Protein AF-A0A927XH45-F1 (afdb_monomer_lite)

Structure (mmCIF, N/CA/C/O backbone):
data_AF-A0A927XH45-F1
#
_entry.id   AF-A0A927XH45-F1
#
loop_
_atom_site.group_PDB
_atom_site.id
_atom_site.type_symbol
_atom_site.label_atom_id
_atom_site.label_alt_id
_atom_site.label_comp_id
_atom_site.label_asym_id
_atom_site.label_entity_id
_atom_site.label_seq_id
_atom_site.pdbx_PDB_ins_code
_atom_site.Cartn_x
_atom_site.Cartn_y
_atom_site.Cartn_z
_atom_site.occupancy
_atom_site.B_iso_or_equiv
_atom_site.auth_seq_id
_atom_site.auth_comp_id
_atom_site.auth_asym_id
_atom_site.auth_atom_id
_atom_site.pdbx_PDB_model_num
ATOM 1 N N . MET A 1 1 ? 27.182 -37.925 -58.728 1.00 60.41 1 MET A N 1
ATOM 2 C CA . MET A 1 1 ? 27.143 -37.712 -57.264 1.00 60.41 1 MET A CA 1
ATOM 3 C C . MET A 1 1 ? 28.447 -37.061 -56.840 1.00 60.41 1 MET A C 1
ATOM 5 O O . MET A 1 1 ? 29.485 -37.687 -56.996 1.00 60.41 1 MET A O 1
ATOM 9 N N . LYS A 1 2 ? 28.424 -35.815 -56.356 1.00 58.34 2 LYS A N 1
ATOM 10 C CA . LYS A 1 2 ? 29.583 -35.216 -55.686 1.00 58.34 2 LYS A CA 1
ATOM 11 C C . LYS A 1 2 ? 29.086 -34.583 -54.394 1.00 58.34 2 LYS A C 1
ATOM 13 O O . LYS A 1 2 ? 28.421 -33.557 -54.417 1.00 58.34 2 LYS A O 1
ATOM 18 N N . ASN A 1 3 ? 29.328 -35.301 -53.306 1.00 64.44 3 ASN A N 1
ATOM 19 C CA . ASN A 1 3 ? 29.064 -34.867 -51.945 1.00 64.44 3 ASN A CA 1
ATOM 20 C C . ASN A 1 3 ? 30.281 -34.039 -51.522 1.00 64.44 3 ASN A C 1
ATOM 22 O O . ASN A 1 3 ? 31.375 -34.594 -51.412 1.00 64.44 3 ASN A O 1
ATOM 26 N N . ILE A 1 4 ? 30.120 -32.728 -51.360 1.00 64.19 4 ILE A N 1
ATOM 27 C CA . ILE A 1 4 ? 31.162 -31.859 -50.810 1.00 64.19 4 ILE A CA 1
ATOM 28 C C . ILE A 1 4 ? 30.604 -31.308 -49.503 1.00 64.19 4 ILE A C 1
ATOM 30 O O . ILE A 1 4 ? 29.715 -30.465 -49.496 1.00 64.19 4 ILE A O 1
ATOM 34 N N . ASN A 1 5 ? 31.086 -31.867 -48.396 1.00 66.69 5 ASN A N 1
ATOM 35 C CA . ASN A 1 5 ? 30.833 -31.338 -47.065 1.00 66.69 5 ASN A CA 1
ATOM 36 C C . ASN A 1 5 ? 31.819 -30.193 -46.818 1.00 66.69 5 ASN A C 1
ATOM 38 O O . ASN A 1 5 ? 32.905 -30.424 -46.282 1.00 66.69 5 ASN A O 1
ATOM 42 N N . ASP A 1 6 ? 31.437 -28.977 -47.198 1.00 64.56 6 ASP A N 1
ATOM 43 C CA . ASP A 1 6 ? 32.148 -27.760 -46.812 1.00 64.56 6 ASP A CA 1
ATOM 44 C C . ASP A 1 6 ? 31.947 -27.523 -45.310 1.00 64.56 6 ASP A C 1
ATOM 46 O O . ASP A 1 6 ? 30.959 -26.941 -44.860 1.00 64.56 6 ASP A O 1
ATOM 50 N N . LYS A 1 7 ? 32.874 -28.030 -44.493 1.00 69.00 7 LYS A N 1
ATOM 51 C CA . LYS A 1 7 ? 32.935 -27.691 -43.069 1.00 69.00 7 LYS A CA 1
ATOM 52 C C . LYS A 1 7 ? 33.726 -26.397 -42.915 1.00 69.00 7 LYS A C 1
ATOM 54 O O . LYS A 1 7 ? 34.923 -26.430 -42.646 1.00 69.00 7 LYS A O 1
ATOM 59 N N . ASN A 1 8 ? 33.047 -25.267 -43.087 1.00 74.06 8 ASN A N 1
ATOM 60 C CA . ASN A 1 8 ? 33.591 -23.960 -42.729 1.00 74.06 8 ASN A CA 1
ATOM 61 C C . ASN A 1 8 ? 33.834 -23.937 -41.211 1.00 74.06 8 ASN A C 1
ATOM 63 O O . ASN A 1 8 ? 32.889 -23.884 -40.424 1.00 74.06 8 ASN A O 1
ATOM 67 N N . GLY A 1 9 ? 35.094 -24.062 -40.794 1.00 72.81 9 GLY A N 1
ATOM 68 C CA . GLY A 1 9 ? 35.488 -23.945 -39.393 1.00 72.81 9 GLY A CA 1
ATOM 69 C C . GLY A 1 9 ? 35.517 -22.478 -38.977 1.00 72.81 9 GLY A C 1
ATOM 70 O O . GLY A 1 9 ? 36.171 -21.675 -39.637 1.00 72.81 9 GLY A O 1
ATOM 71 N N . PHE A 1 10 ? 34.819 -22.131 -37.894 1.00 77.88 10 PHE A N 1
ATOM 72 C CA . PHE A 1 10 ? 34.882 -20.791 -37.308 1.00 77.88 10 PHE A CA 1
ATOM 73 C C . PHE A 1 10 ? 36.315 -20.462 -36.886 1.00 77.88 10 PHE A C 1
ATOM 75 O O . PHE A 1 10 ? 36.997 -21.288 -36.270 1.00 77.88 10 PHE A O 1
ATOM 82 N N . THR A 1 11 ? 36.776 -19.254 -37.202 1.00 89.94 11 THR A N 1
ATOM 83 C CA . THR A 1 11 ? 38.099 -18.801 -36.773 1.00 89.94 11 THR A CA 1
ATOM 84 C C . THR A 1 11 ? 38.063 -18.384 -35.303 1.00 89.94 11 THR A C 1
ATOM 86 O O . THR A 1 11 ? 37.061 -17.888 -34.785 1.00 89.94 11 THR A O 1
ATOM 89 N N . LEU A 1 12 ? 39.184 -18.558 -34.599 1.00 89.75 12 LEU A N 1
ATOM 90 C CA . LEU A 1 12 ? 39.283 -18.216 -33.175 1.00 89.75 12 LEU A CA 1
ATOM 91 C C . LEU A 1 12 ? 39.068 -16.709 -32.916 1.00 89.75 12 LEU A C 1
ATOM 93 O O . LEU A 1 12 ? 38.608 -16.318 -31.846 1.00 89.75 12 LEU A O 1
ATOM 97 N N . VAL A 1 13 ? 39.348 -15.870 -33.918 1.00 90.38 13 VAL A N 1
ATOM 98 C CA . VAL A 1 13 ? 39.158 -14.412 -33.868 1.00 90.38 13 VAL A CA 1
ATOM 99 C C . VAL A 1 13 ? 37.676 -14.032 -33.905 1.00 90.38 13 VAL A C 1
ATOM 101 O O . VAL A 1 13 ? 37.252 -13.173 -33.135 1.00 90.38 13 VAL A O 1
ATOM 104 N N . GLU A 1 14 ? 36.868 -14.689 -34.741 1.00 88.62 14 GLU A N 1
ATOM 105 C CA . GLU A 1 14 ? 35.415 -14.465 -34.778 1.00 88.62 14 GLU A CA 1
ATOM 106 C C . GLU A 1 14 ? 34.767 -14.858 -33.450 1.00 88.62 14 GLU A C 1
ATOM 108 O O . GLU A 1 14 ? 33.943 -14.117 -32.914 1.00 88.62 14 GLU A O 1
ATOM 113 N N . LEU A 1 15 ? 35.195 -15.984 -32.871 1.00 91.56 15 LEU A N 1
ATOM 114 C CA . LEU A 1 15 ? 34.709 -16.420 -31.564 1.00 91.56 15 LEU A CA 1
ATOM 115 C C . LEU A 1 15 ? 35.069 -15.408 -30.463 1.00 91.56 15 LEU A C 1
ATOM 117 O O . LEU A 1 15 ? 34.228 -15.095 -29.621 1.00 91.56 15 LEU A O 1
ATOM 121 N N . LEU A 1 16 ? 36.285 -14.850 -30.498 1.00 92.50 16 LEU A N 1
ATOM 122 C CA . LEU A 1 16 ? 36.712 -13.805 -29.564 1.00 92.50 16 LEU A CA 1
ATOM 123 C C . LEU A 1 16 ? 35.879 -12.523 -29.697 1.00 92.50 16 LEU A C 1
ATOM 125 O O . LEU A 1 16 ? 35.472 -11.950 -28.687 1.00 92.50 16 LEU A O 1
ATOM 129 N N . ALA A 1 17 ? 35.579 -12.085 -30.920 1.00 92.75 17 ALA A N 1
ATOM 130 C CA . ALA A 1 17 ? 34.748 -10.903 -31.138 1.00 92.75 17 ALA A CA 1
ATOM 131 C C . ALA A 1 17 ? 33.331 -11.084 -30.560 1.00 92.75 17 ALA A C 1
ATOM 133 O O . ALA A 1 17 ? 32.809 -10.181 -29.902 1.00 92.75 17 ALA A O 1
ATOM 134 N N . VAL A 1 18 ? 32.730 -12.268 -30.729 1.00 95.00 18 VAL A N 1
ATOM 135 C CA . VAL A 1 18 ? 31.380 -12.568 -30.219 1.00 95.00 18 VAL A CA 1
ATOM 136 C C . VAL A 1 18 ? 31.336 -12.558 -28.692 1.00 95.00 18 VAL A C 1
ATOM 138 O O . VAL A 1 18 ? 30.440 -11.941 -28.116 1.00 95.00 18 VAL A O 1
ATOM 141 N N . ILE A 1 19 ? 32.299 -13.188 -28.011 1.00 95.06 19 ILE A N 1
ATOM 142 C CA . ILE A 1 19 ? 32.281 -13.224 -26.539 1.00 95.06 19 ILE A CA 1
ATOM 143 C C . ILE A 1 19 ? 32.484 -11.835 -25.919 1.00 95.06 19 ILE A C 1
ATOM 145 O O . ILE A 1 19 ? 31.874 -11.540 -24.891 1.00 95.06 19 ILE A O 1
ATOM 149 N N . VAL A 1 20 ? 33.277 -10.962 -26.554 1.00 97.06 20 VAL A N 1
ATOM 150 C CA . VAL A 1 20 ? 33.480 -9.578 -26.093 1.00 97.06 20 VAL A CA 1
ATOM 151 C C . VAL A 1 20 ? 32.175 -8.790 -26.193 1.00 97.06 20 VAL A C 1
ATOM 153 O O . VAL A 1 20 ? 31.775 -8.132 -25.232 1.00 97.06 20 VAL A O 1
ATOM 156 N N . VAL A 1 21 ? 31.466 -8.902 -27.320 1.00 96.62 21 VAL A N 1
ATOM 157 C CA . VAL A 1 21 ? 30.169 -8.236 -27.509 1.00 96.62 21 VAL A CA 1
ATOM 158 C C . VAL A 1 21 ? 29.123 -8.773 -26.524 1.00 96.62 21 VAL A C 1
ATOM 160 O O . VAL A 1 21 ? 28.404 -7.984 -25.909 1.00 96.62 21 VAL A O 1
ATOM 163 N N . LEU A 1 22 ? 29.071 -10.090 -26.294 1.00 96.62 22 LEU A N 1
ATOM 164 C CA . LEU A 1 22 ? 28.163 -10.690 -25.310 1.00 96.62 22 LEU A CA 1
ATOM 165 C C . LEU A 1 22 ? 28.442 -10.199 -23.881 1.00 96.62 22 LEU A C 1
ATOM 167 O O . LEU A 1 22 ? 27.497 -9.895 -23.154 1.00 96.62 22 LEU A O 1
ATOM 171 N N . ALA A 1 23 ? 29.711 -10.063 -23.483 1.00 96.94 23 ALA A N 1
ATOM 172 C CA . ALA A 1 23 ? 30.074 -9.561 -22.158 1.00 96.94 23 ALA A CA 1
ATOM 173 C C . ALA A 1 23 ? 29.585 -8.119 -21.931 1.00 96.94 23 ALA A C 1
ATOM 175 O O . ALA A 1 23 ? 29.029 -7.810 -20.874 1.00 96.94 23 ALA A O 1
ATOM 176 N N . ILE A 1 24 ? 29.718 -7.254 -22.942 1.00 97.19 24 ILE A N 1
ATOM 177 C CA . ILE A 1 24 ? 29.226 -5.870 -22.885 1.00 97.19 24 ILE A CA 1
ATOM 178 C C . ILE A 1 24 ? 27.699 -5.856 -22.747 1.00 97.19 24 ILE A C 1
ATOM 180 O O . ILE A 1 24 ? 27.167 -5.158 -21.881 1.00 97.19 24 ILE A O 1
ATOM 184 N N . ILE A 1 25 ? 26.988 -6.672 -23.531 1.00 96.62 25 ILE A N 1
ATOM 185 C CA . ILE A 1 25 ? 25.521 -6.750 -23.475 1.00 96.62 25 ILE A CA 1
ATOM 186 C C . ILE A 1 25 ? 25.047 -7.226 -22.095 1.00 96.62 25 ILE A C 1
ATOM 188 O O . ILE A 1 25 ? 24.162 -6.607 -21.506 1.00 96.62 25 ILE A O 1
ATOM 192 N N . ILE A 1 26 ? 25.659 -8.277 -21.539 1.00 96.69 26 ILE A N 1
ATOM 193 C CA . ILE A 1 26 ? 25.312 -8.809 -20.211 1.00 96.69 26 ILE A CA 1
ATOM 194 C C . ILE A 1 26 ? 25.551 -7.758 -19.119 1.00 96.69 26 ILE A C 1
ATOM 196 O O . ILE A 1 26 ? 24.716 -7.615 -18.223 1.00 96.69 26 ILE A O 1
ATOM 200 N N . SER A 1 27 ? 26.641 -6.987 -19.215 1.00 95.12 27 SER A N 1
ATOM 201 C CA . SER A 1 27 ? 26.987 -5.964 -18.220 1.00 95.12 27 SER A CA 1
ATOM 202 C C . SER A 1 27 ? 25.910 -4.879 -18.070 1.00 95.12 27 SER A C 1
ATOM 204 O O . SER A 1 27 ? 25.672 -4.392 -16.967 1.00 95.12 27 SER A O 1
ATOM 206 N N . ILE A 1 28 ? 25.202 -4.561 -19.159 1.00 93.50 28 ILE A N 1
ATOM 207 C CA . ILE A 1 28 ? 24.116 -3.573 -19.190 1.00 93.50 28 ILE A CA 1
ATOM 208 C C . ILE A 1 28 ? 22.769 -4.239 -18.874 1.00 93.50 28 ILE A C 1
ATOM 210 O O . ILE A 1 28 ? 21.948 -3.693 -18.133 1.00 93.50 28 ILE A O 1
ATOM 214 N N . ALA A 1 29 ? 22.533 -5.437 -19.413 1.00 91.69 29 ALA A N 1
ATOM 215 C CA . ALA A 1 29 ? 21.249 -6.120 -19.311 1.00 91.69 29 ALA A CA 1
ATOM 216 C C . ALA A 1 29 ? 20.952 -6.664 -17.902 1.00 91.69 29 ALA A C 1
ATOM 218 O O . ALA A 1 29 ? 19.800 -6.620 -17.458 1.00 91.69 29 ALA A O 1
ATOM 219 N N . VAL A 1 30 ? 21.958 -7.172 -17.177 1.00 92.94 30 VAL A N 1
ATOM 220 C CA . VAL A 1 30 ? 21.758 -7.817 -15.865 1.00 92.94 30 VAL A CA 1
ATOM 221 C C . VAL A 1 30 ? 21.272 -6.833 -14.790 1.00 92.94 30 VAL A C 1
ATOM 223 O O . VAL A 1 30 ? 20.245 -7.126 -14.171 1.00 92.94 30 VAL A O 1
ATOM 226 N N . PRO A 1 31 ? 21.901 -5.657 -14.573 1.00 87.88 31 PRO A N 1
ATOM 227 C CA . PRO A 1 31 ? 21.425 -4.702 -13.569 1.00 87.88 31 PRO A CA 1
ATOM 228 C C . PRO A 1 31 ? 19.988 -4.232 -13.834 1.00 87.88 31 PRO A C 1
ATOM 230 O O . PRO A 1 31 ? 19.166 -4.182 -12.914 1.00 87.88 31 PRO A O 1
ATOM 233 N N . ALA A 1 32 ? 19.655 -3.958 -15.100 1.00 85.12 32 ALA A N 1
ATOM 234 C CA . ALA A 1 32 ? 18.305 -3.583 -15.507 1.00 85.12 32 ALA A CA 1
ATOM 235 C C . ALA A 1 32 ? 17.294 -4.700 -15.193 1.00 85.12 32 ALA A C 1
ATOM 237 O O . ALA A 1 32 ? 16.273 -4.444 -14.550 1.00 85.12 32 ALA A O 1
ATOM 238 N N . SER A 1 33 ? 17.617 -5.948 -15.547 1.00 85.06 33 SER A N 1
ATOM 239 C CA . SER A 1 33 ? 16.766 -7.121 -15.297 1.00 85.06 33 SER A CA 1
ATOM 240 C C . SER A 1 33 ? 16.531 -7.374 -13.803 1.00 85.06 33 SER A C 1
ATOM 242 O O . SER A 1 33 ? 15.400 -7.645 -13.391 1.00 85.06 33 SER A O 1
ATOM 244 N N . ILE A 1 34 ? 17.564 -7.217 -12.965 1.00 76.19 34 ILE A N 1
ATOM 245 C CA . ILE A 1 34 ? 17.445 -7.328 -11.501 1.00 76.19 34 ILE A CA 1
ATOM 246 C C . ILE A 1 34 ? 16.523 -6.234 -10.954 1.00 76.19 34 ILE A C 1
ATOM 248 O O . ILE A 1 34 ? 15.640 -6.516 -10.143 1.00 76.19 34 ILE A O 1
ATOM 252 N N . SER A 1 35 ? 16.678 -4.991 -11.417 1.00 72.69 35 SER A N 1
ATOM 253 C CA . SER A 1 35 ? 15.853 -3.874 -10.946 1.00 72.69 35 SER A CA 1
ATOM 254 C C . SER A 1 35 ? 14.365 -4.067 -11.271 1.00 72.69 35 SER A C 1
ATOM 256 O O . SER A 1 35 ? 13.509 -3.800 -10.426 1.00 72.69 35 SER A O 1
ATOM 258 N N . ILE A 1 36 ? 14.052 -4.596 -12.458 1.00 79.81 36 ILE A N 1
ATOM 259 C CA . ILE A 1 36 ? 12.684 -4.915 -12.881 1.00 79.81 36 ILE A CA 1
ATOM 260 C C . ILE A 1 36 ? 12.125 -6.055 -12.027 1.00 79.81 36 ILE A C 1
ATOM 262 O O . ILE A 1 36 ? 11.007 -5.947 -11.524 1.00 79.81 36 ILE A O 1
ATOM 266 N N . SER A 1 37 ? 12.914 -7.109 -11.800 1.00 76.75 37 SER A N 1
ATOM 267 C CA . SER A 1 37 ? 12.525 -8.226 -10.933 1.00 76.75 37 SER A CA 1
ATOM 268 C C . SER A 1 37 ? 12.200 -7.751 -9.513 1.00 76.75 37 SER A C 1
ATOM 270 O O . SER A 1 37 ? 11.155 -8.099 -8.969 1.00 76.75 37 SER A O 1
ATOM 272 N N . ASN A 1 38 ? 13.028 -6.878 -8.935 1.00 77.00 38 ASN A N 1
ATOM 273 C CA . ASN A 1 38 ? 12.796 -6.332 -7.597 1.00 77.00 38 ASN A CA 1
ATOM 274 C C . ASN A 1 38 ? 11.514 -5.491 -7.530 1.00 77.00 38 ASN A C 1
ATOM 276 O O . ASN A 1 38 ? 10.734 -5.635 -6.590 1.00 77.00 38 ASN A O 1
ATOM 280 N N . ARG A 1 39 ? 11.240 -4.671 -8.554 1.00 78.56 39 ARG A N 1
ATOM 281 C CA . ARG A 1 39 ? 9.980 -3.910 -8.655 1.00 78.56 39 ARG A CA 1
ATOM 282 C C . ARG A 1 39 ? 8.765 -4.833 -8.774 1.00 78.56 39 ARG A C 1
ATOM 284 O O . ARG A 1 39 ? 7.746 -4.582 -8.133 1.00 78.56 39 ARG A O 1
ATOM 291 N N . ALA A 1 40 ? 8.875 -5.908 -9.554 1.00 72.69 40 ALA A N 1
ATOM 292 C CA . ALA A 1 40 ? 7.815 -6.902 -9.689 1.00 72.69 40 ALA A CA 1
ATOM 293 C C . ALA A 1 40 ? 7.542 -7.616 -8.354 1.00 72.69 40 ALA A C 1
ATOM 295 O O . ALA A 1 40 ? 6.392 -7.688 -7.924 1.00 72.69 40 ALA A O 1
ATOM 296 N N . LYS A 1 41 ? 8.593 -8.056 -7.651 1.00 75.31 41 LYS A N 1
ATOM 297 C CA . LYS A 1 41 ? 8.491 -8.677 -6.321 1.00 75.31 41 LYS A CA 1
ATOM 298 C C . LYS A 1 41 ? 7.862 -7.744 -5.287 1.00 75.31 41 LYS A C 1
ATOM 300 O O . LYS A 1 41 ? 7.027 -8.185 -4.504 1.00 75.31 41 LYS A O 1
ATOM 305 N N . GLU A 1 42 ? 8.210 -6.458 -5.308 1.00 76.94 42 GLU A N 1
ATOM 306 C CA . GLU A 1 42 ? 7.611 -5.446 -4.430 1.00 76.94 42 GLU A CA 1
ATOM 307 C C . GLU A 1 42 ? 6.106 -5.304 -4.675 1.00 76.94 42 GLU A C 1
ATOM 309 O O . GLU A 1 42 ? 5.315 -5.296 -3.732 1.00 76.94 42 GLU A O 1
ATOM 314 N N . LYS A 1 43 ? 5.698 -5.232 -5.948 1.00 71.81 43 LYS A N 1
ATOM 315 C CA . LYS A 1 43 ? 4.283 -5.155 -6.326 1.00 71.81 43 LYS A CA 1
ATOM 316 C C . LYS A 1 43 ? 3.522 -6.398 -5.865 1.00 71.81 43 LYS A C 1
ATOM 318 O O . LYS A 1 43 ? 2.467 -6.266 -5.256 1.00 71.81 43 LYS A O 1
ATOM 323 N N . MET A 1 44 ? 4.078 -7.586 -6.097 1.00 71.88 44 MET A N 1
ATOM 324 C CA . MET A 1 44 ? 3.465 -8.844 -5.664 1.00 71.88 44 MET A CA 1
ATOM 325 C C . MET A 1 44 ? 3.348 -8.943 -4.142 1.00 71.88 44 MET A C 1
ATOM 327 O O . MET A 1 44 ? 2.329 -9.415 -3.644 1.00 71.88 44 MET A O 1
ATOM 331 N N . TYR A 1 45 ? 4.363 -8.488 -3.402 1.00 80.69 45 TYR A N 1
ATOM 332 C CA . TYR A 1 45 ? 4.321 -8.453 -1.941 1.00 80.69 45 TYR A CA 1
ATOM 333 C C . TYR A 1 45 ? 3.166 -7.582 -1.441 1.00 80.69 45 TYR A C 1
ATOM 335 O O . TYR A 1 45 ? 2.375 -8.033 -0.620 1.00 80.69 45 TYR A O 1
ATOM 343 N N . LYS A 1 46 ? 3.007 -6.374 -1.997 1.00 78.00 46 LYS A N 1
ATOM 344 C CA . LYS A 1 46 ? 1.901 -5.469 -1.640 1.00 78.00 46 LYS A CA 1
ATOM 345 C C . LYS A 1 46 ? 0.532 -6.082 -1.932 1.00 78.00 46 LYS A C 1
ATOM 347 O O . LYS A 1 46 ? -0.341 -6.038 -1.077 1.00 78.00 46 LYS A O 1
ATOM 352 N N . THR A 1 47 ? 0.364 -6.715 -3.094 1.00 75.38 47 THR A N 1
ATOM 353 C CA . THR A 1 47 ? -0.882 -7.422 -3.429 1.00 75.38 47 THR A CA 1
ATOM 354 C C . THR A 1 47 ? -1.172 -8.571 -2.460 1.00 75.38 47 THR A C 1
ATOM 356 O O . THR A 1 47 ? -2.320 -8.769 -2.079 1.00 75.38 47 THR A O 1
ATOM 359 N N . LYS A 1 48 ? -0.154 -9.317 -2.012 1.00 79.81 48 LYS A N 1
ATOM 360 C CA . LYS A 1 48 ? -0.345 -10.371 -1.003 1.00 79.81 48 LYS A CA 1
ATOM 361 C C . LYS A 1 48 ? -0.762 -9.824 0.350 1.00 79.81 48 LYS A C 1
ATOM 363 O O . LYS A 1 48 ? -1.661 -10.385 0.964 1.00 79.81 48 LYS A O 1
ATOM 368 N N . VAL A 1 49 ? -0.135 -8.737 0.789 1.00 85.38 49 VAL A N 1
ATOM 369 C CA . VAL A 1 49 ? -0.526 -8.039 2.016 1.00 85.38 49 VAL A CA 1
ATOM 370 C C . VAL A 1 49 ? -1.992 -7.608 1.942 1.00 85.38 49 VAL A C 1
ATOM 372 O O . VAL A 1 49 ? -2.760 -7.927 2.840 1.00 85.38 49 VAL A O 1
ATOM 375 N N . GLU A 1 50 ? -2.420 -7.012 0.829 1.00 83.56 50 GLU A N 1
ATOM 376 C CA . GLU A 1 50 ? -3.820 -6.623 0.624 1.00 83.56 50 GLU A CA 1
ATOM 377 C C . GLU A 1 50 ? -4.781 -7.828 0.659 1.00 83.56 50 GLU A C 1
ATOM 379 O O . GLU A 1 50 ? -5.870 -7.749 1.227 1.00 83.56 50 GLU A O 1
ATOM 384 N N . MET A 1 51 ? -4.395 -8.975 0.090 1.00 82.38 51 MET A N 1
ATOM 385 C CA . MET A 1 51 ? -5.189 -10.207 0.194 1.00 82.38 51 MET A CA 1
ATOM 386 C C . MET A 1 51 ? -5.312 -10.692 1.645 1.00 82.38 51 MET A C 1
ATOM 388 O O . MET A 1 51 ? -6.395 -11.104 2.057 1.00 82.38 51 MET A O 1
ATOM 392 N N . ILE A 1 52 ? -4.221 -10.626 2.412 1.00 88.75 52 ILE A N 1
ATOM 393 C CA . ILE A 1 52 ? -4.190 -10.995 3.831 1.00 88.75 52 ILE A CA 1
ATOM 394 C C . ILE A 1 52 ? -5.084 -10.058 4.655 1.00 88.75 52 ILE A C 1
ATOM 396 O O . ILE A 1 52 ? -5.879 -10.530 5.464 1.00 88.75 52 ILE A O 1
ATOM 400 N N . GLU A 1 53 ? -5.010 -8.747 4.429 1.00 85.88 53 GLU A N 1
ATOM 401 C CA . GLU A 1 53 ? -5.852 -7.759 5.113 1.00 85.88 53 GLU A CA 1
ATOM 402 C C . GLU A 1 53 ? -7.330 -7.930 4.756 1.00 85.88 53 GLU A C 1
ATOM 404 O O . GLU A 1 53 ? -8.196 -7.913 5.629 1.00 85.88 53 GLU A O 1
ATOM 409 N N . ASN A 1 54 ? -7.652 -8.173 3.484 1.00 83.75 54 ASN A N 1
ATOM 410 C CA . ASN A 1 54 ? -9.029 -8.455 3.086 1.00 83.75 54 ASN A CA 1
ATOM 411 C C . ASN A 1 54 ? -9.568 -9.727 3.761 1.00 83.75 54 ASN A C 1
ATOM 413 O O . ASN A 1 54 ? -10.711 -9.724 4.220 1.00 83.75 54 ASN A O 1
ATOM 417 N N . ALA A 1 55 ? -8.748 -10.773 3.892 1.00 84.25 55 ALA A N 1
ATOM 418 C CA . ALA A 1 55 ? -9.104 -11.983 4.631 1.00 84.25 55 ALA A CA 1
ATOM 419 C C . ALA A 1 55 ? -9.290 -11.714 6.136 1.00 84.25 55 ALA A C 1
ATOM 421 O O . ALA A 1 55 ? -10.308 -12.105 6.704 1.00 84.25 55 ALA A O 1
ATOM 422 N N . GLY A 1 56 ? -8.376 -10.972 6.772 1.00 88.69 56 GLY A N 1
ATOM 423 C CA . GLY A 1 56 ? -8.498 -10.570 8.178 1.00 88.69 56 GLY A CA 1
ATOM 424 C C . GLY A 1 56 ? -9.743 -9.723 8.448 1.00 88.69 56 GLY A C 1
ATOM 425 O O . GLY A 1 56 ? -10.423 -9.891 9.457 1.00 88.69 56 GLY A O 1
ATOM 426 N N . LYS A 1 57 ? -10.112 -8.855 7.504 1.00 86.88 57 LYS A N 1
ATOM 427 C CA . LYS A 1 57 ? -11.327 -8.043 7.579 1.00 86.88 57 LYS A CA 1
ATOM 428 C C . LYS A 1 57 ? -12.606 -8.878 7.483 1.00 86.88 57 LYS A C 1
ATOM 430 O O . LYS A 1 57 ? -13.595 -8.507 8.116 1.00 86.88 57 LYS A O 1
ATOM 435 N N . LEU A 1 58 ? -12.621 -9.936 6.671 1.00 82.62 58 LEU A N 1
ATOM 436 C CA . LEU A 1 58 ? -13.740 -10.884 6.617 1.00 82.62 58 LEU A CA 1
ATOM 437 C C . LEU A 1 58 ? -13.825 -11.678 7.924 1.00 82.62 58 LEU A C 1
ATOM 439 O O . LEU A 1 58 ? -14.885 -11.712 8.538 1.00 82.62 58 LEU A O 1
ATOM 443 N N . TYR A 1 59 ? -12.691 -12.180 8.418 1.00 89.38 59 TYR A N 1
ATOM 444 C CA . TYR A 1 59 ? -12.618 -12.853 9.713 1.00 89.38 59 TYR A CA 1
ATOM 445 C C . TYR A 1 59 ? -13.171 -11.981 10.852 1.00 89.38 59 TYR A C 1
ATOM 447 O O . TYR A 1 59 ? -13.985 -12.447 11.643 1.00 89.38 59 TYR A O 1
ATOM 455 N N . ALA A 1 60 ? -12.803 -10.698 10.904 1.00 90.19 60 ALA A N 1
ATOM 456 C CA . ALA A 1 60 ? -13.300 -9.755 11.908 1.00 90.19 60 ALA A CA 1
ATOM 457 C C . ALA A 1 60 ? -14.815 -9.481 11.810 1.00 90.19 60 ALA A C 1
ATOM 459 O O . ALA A 1 60 ? -15.441 -9.145 12.815 1.00 90.19 60 ALA A O 1
ATOM 460 N N . GLN A 1 61 ? -15.408 -9.597 10.615 1.00 85.38 61 GLN A N 1
ATOM 461 C CA . GLN A 1 61 ? -16.858 -9.459 10.427 1.00 85.38 61 GLN A CA 1
ATOM 462 C C . GLN A 1 61 ? -17.611 -10.662 10.988 1.00 85.38 61 GLN A C 1
ATOM 464 O O . GLN A 1 61 ? -18.623 -10.472 11.663 1.00 85.38 61 GLN A O 1
ATOM 469 N N . ASP A 1 62 ? -17.093 -11.863 10.744 1.00 87.06 62 ASP A N 1
ATOM 470 C CA . ASP A 1 62 ? -17.697 -13.116 11.198 1.00 87.06 62 ASP A CA 1
ATOM 471 C C . ASP A 1 62 ? -17.405 -13.389 12.684 1.00 87.06 62 ASP A C 1
ATOM 473 O O . ASP A 1 62 ? -18.199 -14.032 13.370 1.00 87.06 62 ASP A O 1
ATOM 477 N N . ASN A 1 63 ? -16.321 -12.810 13.219 1.00 85.94 63 ASN A N 1
ATOM 478 C CA . ASN A 1 63 ? -15.883 -12.955 14.609 1.00 85.94 63 ASN A CA 1
ATOM 479 C C . ASN A 1 63 ? -15.739 -11.594 15.327 1.00 85.94 63 ASN A C 1
ATOM 481 O O . ASN A 1 63 ? -14.646 -11.230 15.758 1.00 85.94 63 ASN A O 1
ATOM 485 N N . PRO A 1 64 ? -16.819 -10.817 15.541 1.00 88.44 64 PRO A N 1
ATOM 486 C CA . PRO A 1 64 ? -16.719 -9.491 16.160 1.00 88.44 64 PRO A CA 1
ATOM 487 C C . PRO A 1 64 ? -16.047 -9.467 17.540 1.00 88.44 64 PRO A C 1
ATOM 489 O O . PRO A 1 64 ? -15.477 -8.448 17.923 1.00 88.44 64 PRO A O 1
ATOM 492 N N . SER A 1 65 ? -16.132 -10.564 18.300 1.00 87.12 65 SER A N 1
ATOM 493 C CA . SER A 1 65 ? -15.552 -10.689 19.641 1.00 87.12 65 SER A CA 1
ATOM 494 C C . SER A 1 65 ? -14.034 -10.857 19.650 1.00 87.12 65 SER A C 1
ATOM 496 O O . SER A 1 65 ? -13.426 -10.628 20.690 1.00 87.12 65 SER A O 1
ATOM 498 N N . SER A 1 66 ? -13.411 -11.247 18.532 1.00 76.81 66 SER A N 1
ATOM 499 C CA . SER A 1 66 ? -11.948 -11.352 18.435 1.00 76.81 66 SER A CA 1
ATOM 500 C C . SER A 1 66 ? -11.271 -10.011 18.143 1.00 76.81 66 SER A C 1
ATOM 502 O O . SER A 1 66 ? -10.052 -9.951 18.054 1.00 76.81 66 SER A O 1
ATOM 504 N N . VAL A 1 67 ? -12.046 -8.942 17.947 1.00 84.44 67 VAL A N 1
ATOM 505 C CA . VAL A 1 67 ? -11.539 -7.600 17.650 1.00 84.44 67 VAL A CA 1
ATOM 506 C C . VAL A 1 67 ? -11.333 -6.856 18.963 1.00 84.44 67 VAL A C 1
ATOM 508 O O . VAL A 1 67 ? -12.220 -6.137 19.430 1.00 84.44 67 VAL A O 1
ATOM 511 N N . THR A 1 68 ? -10.174 -7.067 19.582 1.00 75.50 68 THR A N 1
ATOM 512 C CA . THR A 1 68 ? -9.834 -6.452 20.873 1.00 75.50 68 THR A CA 1
ATOM 513 C C . THR A 1 68 ? -9.095 -5.118 20.726 1.00 75.50 68 THR A C 1
ATOM 515 O O . THR A 1 68 ? -9.036 -4.358 21.691 1.00 75.50 68 THR A O 1
ATOM 518 N N . ASN A 1 69 ? -8.668 -4.752 19.508 1.00 71.75 69 ASN A N 1
ATOM 519 C CA . ASN A 1 69 ? -7.775 -3.620 19.221 1.00 71.75 69 ASN A CA 1
ATOM 520 C C . ASN A 1 69 ? -6.423 -3.741 19.957 1.00 71.75 69 ASN A C 1
ATOM 522 O O . ASN A 1 69 ? -5.807 -2.730 20.310 1.00 71.75 69 ASN A O 1
ATOM 526 N N . ASP A 1 70 ? -5.994 -4.976 20.206 1.00 69.69 70 ASP A N 1
ATOM 527 C CA . ASP A 1 70 ? -4.676 -5.309 20.728 1.00 69.69 70 ASP A CA 1
ATOM 528 C C . ASP A 1 70 ? -3.667 -5.411 19.576 1.00 69.69 70 ASP A C 1
ATOM 530 O O . ASP A 1 70 ? -3.953 -5.145 18.411 1.00 69.69 70 ASP A O 1
ATOM 534 N N . THR A 1 71 ? -2.427 -5.766 19.892 1.00 67.25 71 THR A N 1
ATOM 535 C CA . THR A 1 71 ? -1.437 -6.084 18.862 1.00 67.25 71 THR A CA 1
ATOM 536 C C . THR A 1 71 ? -1.460 -7.581 18.579 1.00 67.25 71 THR A C 1
ATOM 538 O O . THR A 1 71 ? -1.215 -8.366 19.494 1.00 67.25 71 THR A O 1
ATOM 541 N N . CYS A 1 72 ? -1.647 -7.963 17.314 1.00 69.00 72 CYS A N 1
ATOM 542 C CA . CYS A 1 72 ? -1.667 -9.344 16.824 1.00 69.00 72 CYS A CA 1
ATOM 543 C C . CYS A 1 72 ? -2.879 -10.181 17.277 1.00 69.00 72 CYS A C 1
ATOM 545 O O . CYS A 1 72 ? -2.716 -11.218 17.922 1.00 69.00 72 CYS A O 1
ATOM 547 N N . GLU A 1 73 ? -4.095 -9.777 16.905 1.00 78.06 73 GLU A N 1
ATOM 548 C CA . GLU A 1 73 ? -5.309 -10.555 17.197 1.00 78.06 73 GLU A CA 1
ATOM 549 C C . GLU A 1 73 ? -5.420 -11.846 16.382 1.00 78.06 73 GLU A C 1
ATOM 551 O O . GLU A 1 73 ? -6.008 -12.821 16.849 1.00 78.06 73 GLU A O 1
ATOM 556 N N . ILE A 1 74 ? -4.862 -11.881 15.168 1.00 85.12 74 ILE A N 1
ATOM 557 C CA . ILE A 1 74 ? -4.850 -13.094 14.349 1.00 85.12 74 ILE A CA 1
ATOM 558 C C . ILE A 1 74 ? -3.561 -13.225 13.542 1.00 85.12 74 ILE A C 1
ATOM 560 O O . ILE A 1 74 ? -2.969 -12.239 13.108 1.00 85.12 74 ILE A O 1
ATOM 564 N N . ARG A 1 75 ? -3.111 -14.466 13.331 1.00 88.25 75 ARG A N 1
ATOM 565 C CA . ARG A 1 75 ? -1.980 -14.772 12.449 1.00 88.25 75 ARG A CA 1
ATOM 566 C C . ARG A 1 75 ? -2.462 -15.235 11.084 1.00 88.25 75 ARG A C 1
ATOM 568 O O . ARG A 1 75 ? -3.522 -15.848 10.963 1.00 88.25 75 ARG A O 1
ATOM 575 N N . VAL A 1 76 ? -1.634 -15.036 10.061 1.00 87.38 76 VAL A N 1
ATOM 576 C CA . VAL A 1 76 ? -1.919 -15.485 8.686 1.00 87.38 76 VAL A CA 1
ATOM 577 C C . VAL A 1 76 ? -2.277 -16.975 8.624 1.00 87.38 76 VAL A C 1
ATOM 579 O O . VAL A 1 76 ? -3.194 -17.344 7.896 1.00 87.38 76 VAL A O 1
ATOM 582 N N . LYS A 1 77 ? -1.619 -17.838 9.412 1.00 85.94 77 LYS A N 1
ATOM 583 C CA . LYS A 1 77 ? -1.944 -19.276 9.463 1.00 85.94 77 LYS A CA 1
ATOM 584 C C . LYS A 1 77 ? -3.389 -19.559 9.867 1.00 85.94 77 LYS A C 1
ATOM 586 O O . LYS A 1 77 ? -4.008 -20.433 9.273 1.00 85.94 77 LYS A O 1
ATOM 591 N N . ASN A 1 78 ? -3.930 -18.795 10.814 1.00 86.44 78 ASN A N 1
ATOM 592 C CA . ASN A 1 78 ? -5.297 -18.979 11.287 1.00 86.44 78 ASN A CA 1
ATOM 593 C C . ASN A 1 78 ? -6.294 -18.601 10.186 1.00 86.44 78 ASN A C 1
ATOM 595 O O . ASN A 1 78 ? -7.235 -19.339 9.942 1.00 86.44 78 ASN A O 1
ATOM 599 N N . LEU A 1 79 ? -6.018 -17.549 9.405 1.00 90.12 79 LEU A N 1
ATOM 600 C CA . LEU A 1 79 ? -6.846 -17.213 8.239 1.00 90.12 79 LEU A CA 1
ATOM 601 C C . LEU A 1 79 ? -6.857 -18.307 7.163 1.00 90.12 79 LEU A C 1
ATOM 603 O O . LEU A 1 79 ? -7.841 -18.431 6.435 1.00 90.12 79 LEU A O 1
ATOM 607 N N . ILE A 1 80 ? -5.777 -19.082 7.037 1.00 85.69 80 ILE A N 1
ATOM 608 C CA . ILE A 1 80 ? -5.716 -20.228 6.119 1.00 85.69 80 ILE A CA 1
ATOM 609 C C . ILE A 1 80 ? -6.521 -21.403 6.679 1.00 85.69 80 ILE A C 1
ATOM 611 O O . ILE A 1 80 ? -7.306 -22.007 5.951 1.00 85.69 80 ILE A O 1
ATOM 615 N N . GLU A 1 81 ? -6.317 -21.731 7.956 1.00 85.25 81 GLU A N 1
ATOM 616 C CA . GLU A 1 81 ? -7.006 -22.827 8.650 1.00 85.25 81 GLU A CA 1
ATOM 617 C C . GLU A 1 81 ? -8.524 -22.614 8.689 1.00 85.25 81 GLU A C 1
ATOM 619 O O . GLU A 1 81 ? -9.277 -23.548 8.417 1.00 85.25 81 GLU A O 1
ATOM 624 N N . ASP A 1 82 ? -8.951 -21.371 8.911 1.00 80.19 82 ASP A N 1
ATOM 625 C CA . ASP A 1 82 ? -10.357 -20.976 8.998 1.00 80.19 82 ASP A CA 1
ATOM 626 C C . ASP A 1 82 ? -10.987 -20.687 7.618 1.00 80.19 82 ASP A C 1
ATOM 628 O O . ASP A 1 82 ? -12.177 -20.393 7.518 1.00 80.19 82 ASP A O 1
ATOM 632 N N . GLY A 1 83 ? -10.210 -20.780 6.532 1.00 81.69 83 GLY A N 1
ATOM 633 C CA . GLY A 1 83 ? -10.708 -20.707 5.154 1.00 81.69 83 GLY A CA 1
ATOM 634 C C . GLY A 1 83 ? -10.904 -19.300 4.573 1.00 81.69 83 GLY A C 1
ATOM 635 O O . GLY A 1 83 ? -11.391 -19.176 3.449 1.00 81.69 83 GLY A O 1
ATOM 636 N N . TYR A 1 84 ? -10.489 -18.242 5.276 1.00 78.56 84 TYR A N 1
ATOM 637 C CA . TYR A 1 84 ? -10.549 -16.857 4.784 1.00 78.56 84 TYR A CA 1
ATOM 638 C C . TYR A 1 84 ? -9.450 -16.529 3.766 1.00 78.56 84 TYR A C 1
ATOM 640 O O . TYR A 1 84 ? -9.601 -15.601 2.969 1.00 78.56 84 TYR A O 1
ATOM 648 N N . LEU A 1 85 ? -8.337 -17.269 3.783 1.00 89.19 85 LEU A N 1
ATOM 649 C CA . LEU A 1 85 ? -7.179 -17.029 2.927 1.00 89.19 85 LEU A CA 1
ATOM 650 C C . LEU A 1 85 ? -6.687 -18.317 2.261 1.00 89.19 85 LEU A C 1
ATOM 652 O O . LEU A 1 85 ? -6.484 -19.344 2.901 1.00 89.19 85 LEU A O 1
ATOM 656 N N . LYS A 1 86 ? -6.426 -18.253 0.953 1.00 83.56 86 LYS A N 1
ATOM 657 C CA . LYS A 1 86 ? -5.850 -19.374 0.203 1.00 83.56 86 LYS A CA 1
ATOM 658 C C . LYS A 1 86 ? -4.322 -19.368 0.314 1.00 83.56 86 LYS A C 1
ATOM 660 O O . LYS A 1 86 ? -3.689 -18.353 0.038 1.00 83.56 86 LYS A O 1
ATOM 665 N N . ALA A 1 87 ? -3.743 -20.515 0.662 1.00 83.56 87 ALA A N 1
ATOM 666 C CA . ALA A 1 87 ? -2.296 -20.723 0.639 1.00 83.56 87 ALA A CA 1
ATOM 667 C C . ALA A 1 87 ? -1.735 -20.796 -0.793 1.00 83.56 87 ALA A C 1
ATOM 669 O O . ALA A 1 87 ? -2.445 -21.181 -1.725 1.00 83.56 87 ALA A O 1
ATOM 670 N N . ASP A 1 88 ? -0.449 -20.475 -0.948 1.00 77.81 88 ASP A N 1
ATOM 671 C CA . ASP A 1 88 ? 0.276 -20.628 -2.212 1.00 77.81 88 ASP A CA 1
ATOM 672 C C . ASP A 1 88 ? 0.656 -22.091 -2.447 1.00 77.81 88 ASP A C 1
ATOM 674 O O . ASP A 1 88 ? 0.192 -22.719 -3.395 1.00 77.81 88 ASP A O 1
ATOM 678 N N . GLU A 1 89 ? 1.477 -22.636 -1.550 1.00 81.75 89 GLU A N 1
ATOM 679 C CA . GLU A 1 89 ? 1.989 -24.004 -1.594 1.00 81.75 89 GLU A CA 1
ATOM 680 C C . GLU A 1 89 ? 2.171 -24.536 -0.170 1.00 81.75 89 GLU A C 1
ATOM 682 O O . GLU A 1 89 ? 2.455 -23.773 0.751 1.00 81.75 89 GLU A O 1
ATOM 687 N N . ASP A 1 90 ? 1.946 -25.835 0.041 1.00 83.69 90 ASP A N 1
ATOM 688 C CA . ASP A 1 90 ? 2.139 -26.511 1.335 1.00 83.69 90 ASP A CA 1
ATOM 689 C C . ASP A 1 90 ? 1.496 -25.806 2.547 1.00 83.69 90 ASP A C 1
ATOM 691 O O . ASP A 1 90 ? 2.073 -25.749 3.634 1.00 83.69 90 ASP A O 1
ATOM 695 N N . LYS A 1 91 ? 0.288 -25.250 2.366 1.00 80.19 91 LYS A N 1
ATOM 696 C CA . LYS A 1 91 ? -0.437 -24.452 3.381 1.00 80.19 91 LYS A CA 1
ATOM 697 C C . LYS A 1 91 ? 0.315 -23.193 3.850 1.00 80.19 91 LYS A C 1
ATOM 699 O O . LYS A 1 91 ? 0.030 -22.666 4.925 1.00 80.19 91 LYS A O 1
ATOM 704 N N . LYS A 1 92 ? 1.263 -22.693 3.058 1.00 80.38 92 LYS A N 1
ATOM 705 C CA . LYS A 1 92 ? 2.020 -21.470 3.330 1.00 80.38 92 LYS A CA 1
ATOM 706 C C . LYS A 1 92 ? 1.626 -20.361 2.375 1.00 80.38 92 LYS A C 1
ATOM 708 O O . LYS A 1 92 ? 1.409 -20.592 1.187 1.00 80.38 92 LYS A O 1
ATOM 713 N N . VAL A 1 93 ? 1.579 -19.145 2.899 1.00 85.94 93 VAL A N 1
ATOM 714 C CA . VAL A 1 93 ? 1.628 -17.928 2.088 1.00 85.94 93 VAL A CA 1
ATOM 715 C C . VAL A 1 93 ? 3.077 -17.465 2.053 1.00 85.94 93 VAL A C 1
ATOM 717 O O . VAL A 1 93 ? 3.709 -17.345 3.099 1.00 85.94 93 VAL A O 1
ATOM 720 N N . LEU A 1 94 ? 3.624 -17.239 0.863 1.00 85.75 94 LEU A N 1
ATOM 721 C CA . LEU A 1 94 ? 5.030 -16.910 0.667 1.00 85.75 94 LEU A CA 1
ATOM 722 C C . LEU A 1 94 ? 5.236 -15.435 0.347 1.00 85.75 94 LEU A C 1
ATOM 724 O O . LEU A 1 94 ? 4.543 -14.851 -0.489 1.00 85.75 94 LEU A O 1
ATOM 728 N N . ASN A 1 95 ? 6.270 -14.860 0.949 1.00 84.81 95 ASN A N 1
ATOM 729 C CA . ASN A 1 95 ? 6.752 -13.530 0.633 1.00 84.81 95 ASN A CA 1
ATOM 730 C C . ASN A 1 95 ? 7.436 -13.542 -0.754 1.00 84.81 95 ASN A C 1
ATOM 732 O O . ASN A 1 95 ? 8.446 -14.220 -0.940 1.00 84.81 95 ASN A O 1
ATOM 736 N N . PRO A 1 96 ? 6.957 -12.779 -1.755 1.00 82.38 96 PRO A N 1
ATOM 737 C CA . PRO A 1 96 ? 7.524 -12.795 -3.107 1.00 82.38 96 PRO A CA 1
ATOM 738 C C . PRO A 1 96 ? 8.954 -12.247 -3.195 1.00 82.38 96 PRO A C 1
ATOM 740 O O . PRO A 1 96 ? 9.640 -12.473 -4.195 1.00 82.38 96 PRO A O 1
ATOM 743 N N . LYS A 1 97 ? 9.417 -11.511 -2.174 1.00 82.81 97 LYS A N 1
ATOM 744 C CA . LYS A 1 97 ? 10.761 -10.921 -2.141 1.00 82.81 97 LYS A CA 1
ATOM 745 C C . LYS A 1 97 ? 11.830 -11.988 -1.908 1.00 82.81 97 LYS A C 1
ATOM 747 O O . LYS A 1 97 ? 12.805 -12.045 -2.666 1.00 82.81 97 LYS A O 1
ATOM 752 N N . ASP A 1 98 ? 11.607 -12.845 -0.915 1.00 84.75 98 ASP A N 1
ATOM 753 C CA . ASP A 1 98 ? 12.600 -13.769 -0.353 1.00 84.75 98 ASP A CA 1
ATOM 754 C C . ASP A 1 98 ? 12.118 -15.228 -0.220 1.00 84.75 98 ASP A C 1
ATOM 756 O O . ASP A 1 98 ? 12.908 -16.095 0.144 1.00 84.75 98 ASP A O 1
ATOM 760 N N . LYS A 1 99 ? 10.857 -15.517 -0.570 1.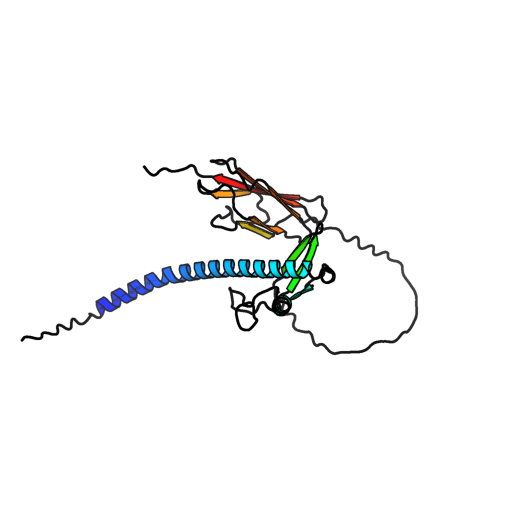00 83.69 99 LYS A N 1
ATOM 761 C CA . LYS A 1 99 ? 10.179 -16.820 -0.433 1.00 83.69 99 LYS A CA 1
ATOM 762 C C . LYS A 1 99 ? 10.023 -17.307 1.011 1.00 83.69 99 LYS A C 1
ATOM 764 O O . LYS A 1 99 ? 9.741 -18.484 1.230 1.00 83.69 99 LYS A O 1
ATOM 769 N N . SER A 1 100 ? 10.197 -16.430 1.996 1.00 84.56 100 SER A N 1
ATOM 770 C CA . SER A 1 100 ? 9.908 -16.753 3.392 1.00 84.56 100 SER A CA 1
ATOM 771 C C . SER A 1 100 ? 8.408 -16.990 3.600 1.00 84.56 100 SER A C 1
ATOM 773 O O . SER A 1 100 ? 7.568 -16.475 2.862 1.00 84.56 100 SER A O 1
ATOM 775 N N . SER A 1 101 ? 8.065 -17.806 4.597 1.00 87.25 101 SER A N 1
ATOM 776 C CA . SER A 1 101 ? 6.672 -18.051 4.977 1.00 87.25 101 SER A CA 1
ATOM 777 C C . SER A 1 101 ? 6.124 -16.867 5.769 1.00 87.25 101 SER A C 1
ATOM 779 O O . SER A 1 101 ? 6.714 -16.477 6.769 1.00 87.25 101 SER A O 1
ATOM 781 N N . MET A 1 102 ? 4.956 -16.369 5.372 1.00 85.62 102 MET A N 1
ATOM 782 C CA . MET A 1 102 ? 4.220 -15.295 6.043 1.00 85.62 102 MET A CA 1
ATOM 783 C C . MET A 1 102 ? 3.229 -15.823 7.095 1.00 85.62 102 MET A C 1
ATOM 785 O O . MET A 1 102 ? 2.495 -15.052 7.693 1.00 85.62 102 MET A O 1
ATOM 789 N N . ASN A 1 103 ? 3.165 -17.136 7.328 1.00 85.00 103 ASN A N 1
ATOM 790 C CA . ASN A 1 103 ? 2.147 -17.762 8.183 1.00 85.00 103 ASN A CA 1
ATOM 791 C C . ASN A 1 103 ? 2.139 -17.280 9.644 1.00 85.00 103 ASN A C 1
ATOM 793 O O . ASN A 1 103 ? 1.079 -17.244 10.270 1.00 85.00 103 ASN A O 1
ATOM 797 N N . ASP A 1 104 ? 3.302 -16.935 10.190 1.00 83.06 104 ASP A N 1
ATOM 798 C CA . ASP A 1 104 ? 3.424 -16.460 11.571 1.00 83.06 104 ASP A CA 1
ATOM 799 C C . ASP A 1 104 ? 3.288 -14.939 11.691 1.00 83.06 104 ASP A C 1
ATOM 801 O O . ASP A 1 104 ? 3.393 -14.407 12.797 1.00 83.06 104 ASP A O 1
ATOM 805 N N . GLU A 1 105 ? 3.028 -14.253 10.580 1.00 83.69 105 GLU A N 1
ATOM 806 C CA . GLU A 1 105 ? 2.847 -12.810 10.556 1.00 83.69 105 GLU A CA 1
ATOM 807 C C . GLU A 1 105 ? 1.523 -12.409 11.194 1.00 83.69 105 GLU A C 1
ATOM 809 O O . GLU A 1 105 ? 0.500 -13.092 11.058 1.00 83.69 105 GLU A O 1
ATOM 814 N N . CYS A 1 106 ? 1.581 -11.302 11.924 1.00 85.62 106 CYS A N 1
ATOM 815 C CA . CYS A 1 106 ? 0.486 -10.787 12.720 1.00 85.62 106 CYS A CA 1
ATOM 816 C C . CYS A 1 106 ? -0.406 -9.857 11.905 1.00 85.62 106 CYS A C 1
ATOM 818 O O . CYS A 1 106 ? 0.052 -9.078 11.068 1.00 85.62 106 CYS A O 1
ATOM 820 N N . ILE A 1 107 ? -1.698 -9.912 12.195 1.00 86.81 107 ILE A N 1
ATOM 821 C CA . ILE A 1 107 ? -2.707 -9.057 11.592 1.00 86.81 107 ILE A CA 1
ATOM 822 C C . ILE A 1 107 ? -3.470 -8.416 12.733 1.00 86.81 107 ILE A C 1
ATOM 824 O O . ILE A 1 107 ? -4.040 -9.112 13.578 1.00 86.81 107 ILE A O 1
ATOM 828 N N . ASN A 1 108 ? -3.454 -7.090 12.744 1.00 85.38 108 ASN A N 1
ATOM 829 C CA . ASN A 1 108 ? -4.186 -6.321 13.725 1.00 85.38 108 ASN A CA 1
ATOM 830 C C . ASN A 1 108 ? -5.623 -6.147 13.247 1.00 85.38 108 ASN A C 1
ATOM 832 O O . ASN A 1 108 ? -5.839 -5.778 12.090 1.00 85.38 108 ASN A O 1
ATOM 836 N N . LEU A 1 109 ? -6.598 -6.384 14.115 1.00 86.00 109 LEU A N 1
ATOM 837 C CA . LEU A 1 109 ? -8.014 -6.239 13.795 1.00 86.00 109 LEU A CA 1
ATOM 838 C C . LEU A 1 109 ? -8.597 -5.074 14.580 1.00 86.00 109 LEU A C 1
ATOM 840 O O . LEU A 1 109 ? -8.487 -5.009 15.796 1.00 86.00 109 LEU A O 1
ATOM 844 N N . TYR A 1 110 ? -9.293 -4.167 13.902 1.00 82.75 110 TYR A N 1
ATOM 845 C CA . TYR A 1 110 ? -9.899 -3.032 14.590 1.00 82.75 110 TYR A CA 1
ATOM 846 C C . TYR A 1 110 ? -11.240 -2.632 13.995 1.00 82.75 110 TYR A C 1
ATOM 848 O O . TYR A 1 110 ? -11.560 -2.889 12.829 1.00 82.75 110 TYR A O 1
ATOM 856 N N . LYS A 1 111 ? -12.053 -1.972 14.824 1.00 85.31 111 LYS A N 1
ATOM 857 C CA . LYS A 1 111 ? -13.371 -1.468 14.437 1.00 85.31 111 LYS A CA 1
ATOM 858 C C . LYS A 1 111 ? -13.396 0.052 14.498 1.00 85.31 111 LYS A C 1
ATOM 860 O O . LYS A 1 111 ? -13.214 0.647 15.554 1.00 85.31 111 LYS A O 1
ATOM 865 N N . LYS A 1 112 ? -13.707 0.694 13.371 1.00 79.38 112 LYS A N 1
ATOM 866 C CA . LYS A 1 112 ? -13.844 2.153 13.269 1.00 79.38 112 LYS A CA 1
ATOM 867 C C . LYS A 1 112 ? -15.158 2.507 12.588 1.00 79.38 112 LYS A C 1
ATOM 869 O O . LYS A 1 112 ? -15.449 2.021 11.496 1.00 79.38 112 LYS A O 1
ATOM 874 N N . ASN A 1 113 ? -15.963 3.355 13.230 1.00 84.12 113 ASN A N 1
ATOM 875 C CA . ASN A 1 113 ? -17.270 3.803 12.725 1.00 84.12 113 ASN A CA 1
ATOM 876 C C . ASN A 1 113 ? -18.198 2.640 12.322 1.00 84.12 113 ASN A C 1
ATOM 878 O O . ASN A 1 113 ? -18.832 2.671 11.272 1.00 84.12 113 ASN A O 1
ATOM 882 N N . GLY A 1 114 ? -18.222 1.568 13.120 1.00 79.00 114 GLY A N 1
ATOM 883 C CA . GLY A 1 114 ? -19.045 0.388 12.840 1.00 79.00 114 GLY A CA 1
ATOM 884 C C . GLY A 1 114 ? -18.481 -0.568 11.784 1.00 79.00 114 GLY A C 1
ATOM 885 O O . GLY A 1 114 ? -19.033 -1.651 11.619 1.00 79.00 114 GLY A O 1
ATOM 886 N N . ARG A 1 115 ? -17.378 -0.218 11.110 1.00 80.19 115 ARG A N 1
ATOM 887 C CA . ARG A 1 115 ? -16.745 -1.047 10.079 1.00 80.19 115 ARG A CA 1
ATOM 888 C C . ARG A 1 115 ? -15.487 -1.723 10.614 1.00 80.19 115 ARG A C 1
ATOM 890 O O . ARG A 1 115 ? -14.713 -1.099 11.337 1.00 80.19 115 ARG A O 1
ATOM 897 N N . PHE A 1 116 ? -15.297 -2.981 10.234 1.00 82.94 116 PHE A N 1
ATOM 898 C CA . PHE A 1 116 ? -14.100 -3.751 10.550 1.00 82.94 116 PHE A CA 1
ATOM 899 C C . PHE A 1 116 ? -12.994 -3.505 9.528 1.00 82.94 116 PHE A C 1
ATOM 901 O O . PHE A 1 116 ? -13.257 -3.340 8.328 1.00 82.94 116 PHE A O 1
ATOM 908 N N . TYR A 1 117 ? -11.770 -3.506 10.031 1.00 82.56 117 TYR A N 1
ATOM 909 C CA . TYR A 1 117 ? -10.534 -3.341 9.288 1.00 82.56 117 TYR A CA 1
ATOM 910 C C . TYR A 1 117 ? -9.515 -4.356 9.794 1.00 82.56 117 TYR A C 1
ATOM 912 O O . TYR A 1 117 ? -9.612 -4.837 10.924 1.00 82.56 117 TYR A O 1
ATOM 920 N N . ALA A 1 118 ? -8.549 -4.656 8.939 1.00 85.94 118 ALA A N 1
ATOM 921 C CA . ALA A 1 118 ? -7.398 -5.462 9.278 1.00 85.94 118 ALA A CA 1
ATOM 922 C C . ALA A 1 118 ? -6.155 -4.790 8.706 1.00 85.94 118 ALA A C 1
ATOM 924 O O . ALA A 1 118 ? -6.215 -4.222 7.615 1.00 85.94 118 ALA A O 1
ATOM 925 N N . GLU A 1 119 ? -5.062 -4.844 9.449 1.00 85.25 119 GLU A N 1
ATOM 926 C CA . GLU A 1 119 ? -3.776 -4.284 9.053 1.00 85.25 119 GLU A CA 1
ATOM 927 C C . GLU A 1 119 ? -2.703 -5.349 9.222 1.00 85.25 119 GLU A C 1
ATOM 929 O O . GLU A 1 119 ? -2.564 -5.953 10.289 1.00 85.25 119 GLU A O 1
ATOM 934 N N . PHE A 1 120 ? -1.951 -5.596 8.157 1.00 84.62 120 PHE A N 1
ATOM 935 C CA . PHE A 1 120 ? -0.859 -6.549 8.186 1.00 84.62 120 PHE A CA 1
ATOM 936 C C . PHE A 1 120 ? 0.352 -5.923 8.873 1.00 84.62 120 PHE A C 1
ATOM 938 O O . PHE A 1 120 ? 1.049 -5.080 8.305 1.00 84.62 120 PHE A O 1
ATOM 945 N N . ASN A 1 121 ? 0.641 -6.381 10.085 1.00 74.56 121 ASN A N 1
ATOM 946 C CA . ASN A 1 121 ? 1.848 -6.005 10.794 1.00 74.56 121 ASN A CA 1
ATOM 947 C C . ASN A 1 121 ? 2.901 -7.078 10.518 1.00 74.56 121 ASN A C 1
ATOM 949 O O . ASN A 1 121 ? 3.093 -8.003 11.307 1.00 74.56 121 ASN A O 1
ATOM 953 N N . GLY A 1 122 ? 3.532 -6.992 9.344 1.00 55.38 122 GLY A N 1
ATOM 954 C CA . GLY A 1 122 ? 4.676 -7.840 9.032 1.00 55.38 122 GLY A CA 1
ATOM 955 C C . GLY A 1 122 ? 5.714 -7.693 10.140 1.00 55.38 122 GLY A C 1
ATOM 956 O O . GLY A 1 122 ? 6.095 -6.576 10.484 1.00 55.38 122 GLY A O 1
ATOM 957 N N . ASN A 1 123 ? 6.148 -8.807 10.716 1.00 40.91 123 ASN A N 1
ATOM 958 C CA . ASN A 1 123 ? 7.196 -8.890 11.709 1.00 40.91 123 ASN A CA 1
ATOM 959 C C . ASN A 1 123 ? 8.430 -8.191 11.138 1.00 40.91 123 ASN A C 1
ATOM 961 O O . ASN A 1 123 ? 9.233 -8.769 10.402 1.00 40.91 123 ASN A O 1
ATOM 965 N N . THR A 1 124 ? 8.655 -6.944 11.540 1.00 32.31 124 THR A N 1
ATOM 966 C CA . THR A 1 124 ? 10.018 -6.460 11.674 1.00 32.31 124 THR A CA 1
ATOM 967 C C . THR A 1 124 ? 10.627 -7.319 12.767 1.00 32.31 124 THR A C 1
ATOM 969 O O . THR A 1 124 ? 10.416 -7.073 13.951 1.00 32.31 124 THR A O 1
ATOM 972 N N . VAL A 1 125 ? 11.310 -8.388 12.366 1.00 29.80 125 VAL A N 1
ATOM 973 C CA . VAL A 1 125 ? 12.108 -9.209 13.264 1.00 29.80 125 VAL A CA 1
ATOM 974 C C . VAL A 1 125 ? 13.144 -8.293 13.922 1.00 29.80 125 VAL A C 1
ATOM 976 O O . VAL A 1 125 ? 14.243 -8.105 13.410 1.00 29.80 125 VAL A O 1
ATOM 979 N N . THR A 1 126 ? 12.829 -7.745 15.091 1.00 25.33 126 THR A N 1
ATOM 980 C CA . THR A 1 126 ? 13.820 -7.708 16.153 1.00 25.33 126 THR A CA 1
ATOM 981 C C . THR A 1 126 ? 13.877 -9.133 16.675 1.00 25.33 126 THR A C 1
ATOM 983 O O . THR A 1 126 ? 12.970 -9.629 17.342 1.00 25.33 126 THR A O 1
ATOM 986 N N . LYS A 1 127 ? 14.939 -9.850 16.293 1.00 38.34 127 LYS A N 1
ATOM 987 C CA . LYS A 1 127 ? 15.335 -11.055 17.013 1.00 38.34 127 LYS A CA 1
ATOM 988 C C . LYS A 1 127 ? 15.688 -10.615 18.428 1.00 38.34 127 LYS A C 1
ATOM 990 O O . LYS A 1 127 ? 16.842 -10.308 18.697 1.00 38.34 127 LYS A O 1
ATOM 995 N N . ASN A 1 128 ? 14.712 -10.621 19.318 1.00 26.75 128 ASN A N 1
ATOM 996 C CA . ASN A 1 128 ? 14.993 -10.795 20.726 1.00 26.75 128 ASN A CA 1
ATOM 997 C C . ASN A 1 128 ? 14.713 -12.267 20.998 1.00 26.75 128 ASN A C 1
ATOM 999 O O . ASN A 1 128 ? 13.601 -12.674 21.327 1.00 26.75 128 ASN A O 1
ATOM 1003 N N . SER A 1 129 ? 15.742 -13.074 20.740 1.00 38.09 129 SER A N 1
ATOM 1004 C CA . SER A 1 129 ? 15.884 -14.382 21.358 1.00 38.09 129 SER A CA 1
ATOM 1005 C C . SER A 1 129 ? 15.763 -14.186 22.864 1.00 38.09 129 SER A C 1
ATOM 1007 O O . SER A 1 129 ? 16.635 -13.581 23.475 1.00 38.09 129 SER A O 1
ATOM 1009 N N . ASP A 1 130 ? 14.616 -14.546 23.420 1.00 34.50 130 ASP A N 1
ATOM 1010 C CA . ASP A 1 130 ? 14.519 -15.552 24.474 1.00 34.50 130 ASP A CA 1
ATOM 1011 C C . ASP A 1 130 ? 13.078 -15.587 24.978 1.00 34.50 130 ASP A C 1
ATOM 1013 O O . ASP A 1 130 ? 12.622 -14.741 25.743 1.00 34.50 130 ASP A O 1
ATOM 1017 N N . SER A 1 131 ? 12.347 -16.608 24.538 1.00 30.58 131 SER A N 1
ATOM 1018 C CA . SER A 1 131 ? 11.180 -17.096 25.259 1.00 30.58 131 SER A CA 1
ATOM 1019 C C . SER A 1 131 ? 11.471 -18.538 25.647 1.00 30.58 131 SER A C 1
ATOM 1021 O O . SER A 1 131 ? 11.111 -19.489 24.956 1.00 30.58 131 SER A O 1
ATOM 1023 N N . THR A 1 132 ? 12.192 -18.698 26.753 1.00 25.41 132 THR A N 1
ATOM 1024 C CA . THR A 1 132 ? 12.100 -19.903 27.569 1.00 25.41 132 THR A CA 1
ATOM 1025 C C . THR A 1 132 ? 10.775 -19.838 28.322 1.00 25.41 132 THR A C 1
ATOM 1027 O O . THR A 1 132 ? 10.636 -19.189 29.354 1.00 25.41 132 THR A O 1
ATOM 1030 N N . ILE A 1 133 ? 9.769 -20.508 27.764 1.00 27.50 133 ILE A N 1
ATOM 1031 C CA . ILE A 1 133 ? 8.534 -20.848 28.466 1.00 27.50 133 ILE A CA 1
ATOM 1032 C C . ILE A 1 133 ? 8.832 -22.027 29.400 1.00 27.50 133 ILE A C 1
ATOM 1034 O O . ILE A 1 133 ? 9.146 -23.119 28.943 1.00 27.50 133 ILE A O 1
ATOM 1038 N N . ASN A 1 134 ? 8.691 -21.792 30.699 1.00 26.50 134 ASN A N 1
ATOM 1039 C CA . ASN A 1 134 ? 8.318 -22.747 31.746 1.00 26.50 134 ASN A CA 1
ATOM 1040 C C . ASN A 1 134 ? 7.576 -21.873 32.771 1.00 26.50 134 ASN A C 1
ATOM 1042 O O . ASN A 1 134 ? 8.118 -20.859 33.183 1.00 26.50 134 ASN A O 1
ATOM 1046 N N . GLY A 1 135 ? 6.350 -22.088 33.223 1.00 24.64 135 GLY A N 1
ATOM 1047 C CA . GLY A 1 135 ? 5.457 -23.232 33.243 1.00 24.64 135 GLY A CA 1
ATOM 1048 C C . GLY A 1 135 ? 4.644 -23.080 34.538 1.00 24.64 135 GLY A C 1
ATOM 1049 O O . GLY A 1 135 ? 5.241 -22.907 35.587 1.00 24.64 135 GLY A O 1
ATOM 1050 N N . SER A 1 136 ? 3.311 -23.128 34.440 1.00 26.39 136 SER A N 1
ATOM 1051 C CA . SER A 1 136 ? 2.344 -23.554 35.473 1.00 26.39 136 SER A CA 1
ATOM 1052 C C . SER A 1 136 ? 2.302 -22.911 36.887 1.00 26.39 136 SER A C 1
ATOM 1054 O O . SER A 1 136 ? 3.287 -22.819 37.610 1.00 26.39 136 SER A O 1
ATOM 1056 N N . SER A 1 137 ? 1.050 -22.761 37.359 1.00 23.53 137 SER A N 1
ATOM 1057 C CA . SER A 1 137 ? 0.526 -22.786 38.753 1.00 23.53 137 SER A CA 1
ATOM 1058 C C . SER A 1 137 ? 0.470 -21.497 39.611 1.00 23.53 137 SER A C 1
ATOM 1060 O O . SER A 1 137 ? 1.470 -20.965 40.072 1.00 23.53 137 SER A O 1
ATOM 1062 N N . THR A 1 138 ? -0.770 -21.080 39.906 1.00 22.02 138 THR A N 1
ATOM 1063 C CA . THR A 1 138 ? -1.287 -20.244 41.028 1.00 22.02 138 THR A CA 1
ATOM 1064 C C . THR A 1 138 ? -1.139 -20.922 42.416 1.00 22.02 138 THR A C 1
ATOM 1066 O O . THR A 1 138 ? -0.875 -22.125 42.419 1.00 22.02 138 THR A O 1
ATOM 1069 N N . PRO A 1 139 ? -1.591 -20.353 43.572 1.00 37.50 139 PRO A N 1
ATOM 1070 C CA . PRO A 1 139 ? -1.552 -18.980 44.150 1.00 37.50 139 PRO A CA 1
ATOM 1071 C C . PRO A 1 139 ? -1.118 -18.952 45.659 1.00 37.50 139 PRO A C 1
ATOM 1073 O O . PRO A 1 139 ? -1.345 -19.935 46.350 1.00 37.50 139 PRO A O 1
ATOM 1076 N N . THR A 1 140 ? -0.652 -17.828 46.247 1.00 21.84 140 THR A N 1
ATOM 1077 C CA . THR A 1 140 ? -0.734 -17.583 47.725 1.00 21.84 140 THR A CA 1
ATOM 1078 C C . THR A 1 140 ? -0.619 -16.104 48.137 1.00 21.84 140 THR A C 1
ATOM 1080 O O . THR A 1 140 ? 0.085 -15.317 47.514 1.00 21.84 140 THR A O 1
ATOM 1083 N N . ASN A 1 141 ? -1.319 -15.781 49.228 1.00 24.78 141 ASN A N 1
ATOM 1084 C CA . ASN A 1 141 ? -1.637 -14.483 49.836 1.00 24.78 141 ASN A CA 1
ATOM 1085 C C . ASN A 1 141 ? -0.658 -14.115 50.987 1.00 24.78 141 ASN A C 1
ATOM 1087 O O . ASN A 1 141 ? -0.179 -15.024 51.664 1.00 24.78 141 ASN A O 1
ATOM 1091 N N . GLY A 1 142 ? -0.416 -12.823 51.276 1.00 23.69 142 GLY A N 1
ATOM 1092 C CA . GLY A 1 142 ? 0.395 -12.371 52.431 1.00 23.69 142 GLY A CA 1
ATOM 1093 C C . GLY A 1 142 ? 0.606 -10.844 52.526 1.00 23.69 142 GLY A C 1
ATOM 1094 O O . GLY A 1 142 ? 1.102 -10.235 51.590 1.00 23.69 142 GLY A O 1
ATOM 1095 N N . SER A 1 143 ? 0.214 -10.243 53.655 1.00 24.75 143 SER A N 1
ATOM 1096 C CA . SER A 1 143 ? -0.167 -8.831 53.894 1.00 24.75 143 SER A CA 1
ATOM 1097 C C . SER A 1 143 ? 0.933 -7.840 54.369 1.00 24.75 143 SER A C 1
ATOM 1099 O O . SER A 1 143 ? 1.889 -8.260 55.011 1.00 24.75 143 SER A O 1
ATOM 1101 N N . SER A 1 144 ? 0.628 -6.527 54.217 1.00 24.25 144 SER A N 1
ATOM 1102 C CA . SER A 1 144 ? 0.998 -5.338 55.056 1.00 24.25 144 SER A CA 1
ATOM 1103 C C . SER A 1 144 ? 2.410 -4.705 54.906 1.00 24.25 144 SER A C 1
ATOM 1105 O O . SER A 1 144 ? 3.385 -5.433 54.869 1.00 24.25 144 SER A O 1
ATOM 1107 N N . SER A 1 145 ? 2.669 -3.375 54.882 1.00 24.48 145 SER A N 1
ATOM 1108 C CA . SER A 1 145 ? 1.888 -2.145 55.180 1.00 24.48 145 SER A CA 1
ATOM 1109 C C . SER A 1 145 ? 2.663 -0.816 54.870 1.00 24.48 145 SER A C 1
ATOM 1111 O O . SER A 1 145 ? 3.770 -0.667 55.377 1.00 24.48 145 SER A O 1
ATOM 1113 N N . VAL A 1 146 ? 1.989 0.169 54.216 1.00 29.53 146 VAL A N 1
ATOM 1114 C CA . VAL A 1 146 ? 1.897 1.643 54.554 1.00 29.53 146 VAL A CA 1
ATOM 1115 C C . VAL A 1 146 ? 3.038 2.617 54.068 1.00 29.53 146 VAL A C 1
ATOM 1117 O O . VAL A 1 146 ? 4.188 2.204 54.025 1.00 29.53 146 VAL A O 1
ATOM 1120 N N . PRO A 1 147 ? 2.796 3.919 53.709 1.00 34.97 147 PRO A N 1
ATOM 1121 C CA . PRO A 1 147 ? 2.160 4.461 52.482 1.00 34.97 147 PRO A CA 1
ATOM 1122 C C . PRO A 1 147 ? 2.936 5.666 51.831 1.00 34.97 147 PRO A C 1
ATOM 1124 O O . PRO A 1 147 ? 3.745 6.320 52.479 1.00 34.97 147 PRO A O 1
ATOM 1127 N N . SER A 1 148 ? 2.643 6.077 50.587 1.00 25.42 148 SER A N 1
ATOM 1128 C CA . SER A 1 148 ? 2.765 7.502 50.189 1.00 25.42 148 SER A CA 1
ATOM 1129 C C . SER A 1 148 ? 2.067 7.802 48.863 1.00 25.42 148 SER A C 1
ATOM 1131 O O . SER A 1 148 ? 2.325 7.193 47.828 1.00 25.42 148 SER A O 1
ATOM 1133 N N . THR A 1 149 ? 1.179 8.780 48.952 1.00 31.30 149 THR A N 1
ATOM 1134 C CA . THR A 1 149 ? 0.479 9.532 47.915 1.00 31.30 149 THR A CA 1
ATOM 1135 C C . THR A 1 149 ? 1.392 10.063 46.810 1.00 31.30 149 THR A C 1
ATOM 1137 O O . THR A 1 149 ? 2.286 10.869 47.051 1.00 31.30 149 THR A O 1
ATOM 1140 N N . GLY A 1 150 ? 1.052 9.706 45.576 1.00 27.39 150 GLY A N 1
ATOM 1141 C CA . GLY A 1 150 ? 1.483 10.376 44.357 1.00 27.39 150 GLY A CA 1
ATOM 1142 C C . GLY A 1 150 ? 0.505 10.007 43.252 1.00 27.39 150 GLY A C 1
ATOM 1143 O O . GLY A 1 150 ? 0.601 8.931 42.672 1.00 27.39 150 GLY A O 1
ATOM 1144 N N . ASN A 1 151 ? -0.483 10.867 43.012 1.00 35.72 151 ASN A N 1
ATOM 1145 C CA . ASN A 1 151 ? -1.411 10.736 41.894 1.00 35.72 151 ASN A CA 1
ATOM 1146 C C . ASN A 1 151 ? -0.619 10.763 40.582 1.00 35.72 151 ASN A C 1
ATOM 1148 O O . ASN A 1 151 ? -0.305 11.838 40.081 1.00 35.72 151 ASN A O 1
ATOM 1152 N N . ASN A 1 152 ? -0.331 9.599 40.002 1.00 37.88 152 ASN A N 1
ATOM 1153 C CA . ASN A 1 152 ? 0.102 9.512 38.614 1.00 37.88 152 ASN A CA 1
ATOM 1154 C C . ASN A 1 152 ? -1.143 9.341 37.740 1.00 37.88 152 ASN A C 1
ATOM 1156 O O . ASN A 1 152 ? -1.466 8.257 37.259 1.00 37.88 152 ASN A O 1
ATOM 1160 N N . SER A 1 153 ? -1.867 10.449 37.566 1.00 44.19 153 SER A N 1
ATOM 1161 C CA . SER A 1 153 ? -2.777 10.598 36.436 1.00 44.19 153 SER A CA 1
ATOM 1162 C C . SER A 1 153 ? -1.896 10.738 35.196 1.00 44.19 153 SER A C 1
ATOM 1164 O O . SER A 1 153 ? -1.498 11.838 34.818 1.00 44.19 153 SER A O 1
ATOM 1166 N N . SER A 1 154 ? -1.501 9.604 34.613 1.00 40.84 154 SER A N 1
ATOM 1167 C CA . SER A 1 154 ? -0.945 9.572 33.266 1.00 40.84 154 SER A CA 1
ATOM 1168 C C . SER A 1 154 ? -2.085 9.953 32.327 1.00 40.84 154 SER A C 1
ATOM 1170 O O . SER A 1 154 ? -2.868 9.115 31.884 1.00 40.84 154 SER A O 1
ATOM 1172 N N . ALA A 1 155 ? -2.247 11.255 32.099 1.00 39.81 155 ALA A N 1
ATOM 1173 C CA . ALA A 1 155 ? -3.008 11.729 30.964 1.00 39.81 155 ALA A CA 1
ATOM 1174 C C . ALA A 1 155 ? -2.283 11.187 29.731 1.00 39.81 155 ALA A C 1
ATOM 1176 O O . ALA A 1 155 ? -1.206 11.665 29.384 1.00 39.81 155 ALA A O 1
ATOM 1177 N N . ASN A 1 156 ? -2.842 10.142 29.124 1.00 49.91 156 ASN A N 1
ATOM 1178 C CA . ASN A 1 156 ? -2.431 9.655 27.819 1.00 49.91 156 ASN A CA 1
ATOM 1179 C C . ASN A 1 156 ? -2.590 10.819 26.825 1.00 49.91 156 ASN A C 1
ATOM 1181 O O . ASN A 1 156 ? -3.691 11.077 26.334 1.00 49.91 156 ASN A O 1
ATOM 1185 N N . SER A 1 157 ? -1.536 11.615 26.628 1.00 76.25 157 SER A N 1
ATOM 1186 C CA . SER A 1 157 ? -1.568 12.770 25.736 1.00 76.25 157 SER A CA 1
ATOM 1187 C C . SER A 1 157 ? -1.574 12.251 24.309 1.00 76.25 157 SER A C 1
ATOM 1189 O O . SER A 1 157 ? -0.577 11.695 23.851 1.00 76.25 157 SER A O 1
ATOM 1191 N N . LYS A 1 158 ? -2.713 12.412 23.635 1.00 76.31 158 LYS A N 1
ATOM 1192 C CA . LYS A 1 158 ? -2.889 12.068 22.224 1.00 76.31 158 LYS A CA 1
ATOM 1193 C C . LYS A 1 158 ? -1.764 12.669 21.381 1.00 76.31 158 LYS A C 1
ATOM 1195 O O . LYS A 1 158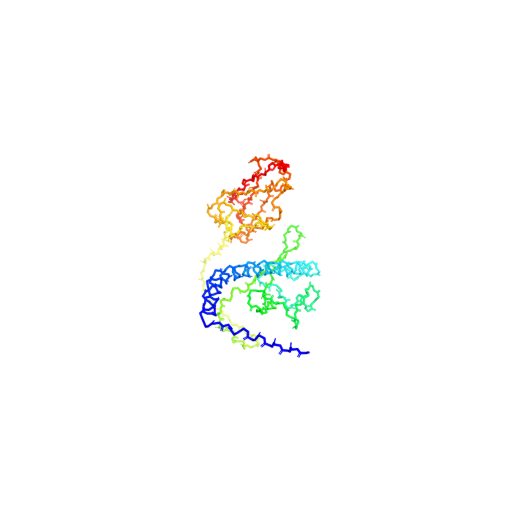 ? -1.392 13.825 21.592 1.00 76.31 158 LYS A O 1
ATOM 1200 N N . SER A 1 159 ? -1.240 11.891 20.442 1.00 84.69 159 SER A N 1
ATOM 1201 C CA . SER A 1 159 ? -0.162 12.331 19.557 1.00 84.69 159 SER A CA 1
ATOM 1202 C C . SER A 1 159 ? -0.606 13.477 18.635 1.00 84.69 159 SER A C 1
ATOM 1204 O O . SER A 1 159 ? -1.752 13.544 18.185 1.00 84.69 159 SER A O 1
ATOM 1206 N N . ASN A 1 160 ? 0.323 14.389 18.349 1.00 84.75 160 ASN A N 1
ATOM 1207 C CA . ASN A 1 160 ? 0.155 15.495 17.408 1.00 84.75 160 ASN A CA 1
ATOM 1208 C C . ASN A 1 160 ? 0.881 15.249 16.071 1.00 84.75 160 ASN A C 1
ATOM 1210 O O . ASN A 1 160 ? 1.021 16.167 15.260 1.00 84.75 160 ASN A O 1
ATOM 1214 N N . ASP A 1 161 ? 1.359 14.029 15.809 1.00 80.81 161 ASP A N 1
ATOM 1215 C CA . ASP A 1 161 ? 2.025 13.712 14.549 1.00 80.81 161 ASP A CA 1
ATOM 1216 C C . ASP A 1 161 ? 1.009 13.524 13.408 1.00 80.81 161 ASP A C 1
ATOM 1218 O O . ASP A 1 161 ? 0.370 12.487 13.248 1.00 80.81 161 ASP A O 1
ATOM 1222 N N . ALA A 1 162 ? 0.868 14.560 12.578 1.00 82.62 162 ALA A N 1
ATOM 1223 C CA . ALA A 1 162 ? 0.046 14.534 11.370 1.00 82.62 162 ALA A CA 1
ATOM 1224 C C . ALA A 1 162 ? 0.853 14.215 10.093 1.00 82.62 162 ALA A C 1
ATOM 1226 O O . ALA A 1 162 ? 0.432 14.579 8.999 1.00 82.62 162 ALA A O 1
ATOM 1227 N N . THR A 1 163 ? 2.044 13.620 10.171 1.00 83.25 163 THR A N 1
ATOM 1228 C CA . THR A 1 163 ? 2.844 13.299 8.974 1.00 83.25 163 THR A CA 1
ATOM 1229 C C . THR A 1 163 ? 2.488 11.938 8.367 1.00 83.25 163 THR A C 1
ATOM 1231 O O . THR A 1 163 ? 1.951 11.057 9.034 1.00 83.25 163 THR A O 1
ATOM 1234 N N . LEU A 1 164 ? 2.779 11.758 7.074 1.00 72.38 164 LEU A N 1
ATOM 1235 C CA . LEU A 1 164 ? 2.740 10.452 6.409 1.00 72.38 164 LEU A CA 1
ATOM 1236 C C . LEU A 1 164 ? 4.139 9.827 6.384 1.00 72.38 164 LEU A C 1
ATOM 1238 O O . LEU A 1 164 ? 5.127 10.523 6.142 1.00 72.38 164 LEU A O 1
ATOM 1242 N N . SER A 1 165 ? 4.211 8.511 6.557 1.00 64.88 165 SER A N 1
ATOM 1243 C CA . SER A 1 165 ? 5.383 7.687 6.250 1.00 64.88 165 SER A CA 1
ATOM 1244 C C . SER A 1 165 ? 5.420 7.281 4.773 1.00 64.88 165 SER A C 1
ATOM 1246 O O . SER A 1 165 ? 6.489 6.960 4.251 1.00 64.88 165 SER A O 1
ATOM 1248 N N . ASN A 1 166 ? 4.276 7.322 4.072 1.00 70.19 166 ASN A N 1
ATOM 1249 C CA . ASN A 1 166 ? 4.199 6.953 2.659 1.00 70.19 166 ASN A CA 1
ATOM 1250 C C . ASN A 1 166 ? 3.013 7.593 1.907 1.00 70.19 166 ASN A C 1
ATOM 1252 O O . ASN A 1 166 ? 1.906 7.688 2.445 1.00 70.19 166 ASN A O 1
ATOM 1256 N N . ILE A 1 167 ? 3.227 7.926 0.627 1.00 77.88 167 ILE A N 1
ATOM 1257 C CA . ILE A 1 167 ? 2.184 8.127 -0.393 1.00 77.88 167 ILE A CA 1
ATOM 1258 C C . ILE A 1 167 ? 2.577 7.312 -1.629 1.00 77.88 167 ILE A C 1
ATOM 1260 O O . ILE A 1 167 ? 3.652 7.509 -2.197 1.00 77.88 167 ILE A O 1
ATOM 1264 N N . LEU A 1 168 ? 1.681 6.438 -2.084 1.00 77.25 168 LEU A N 1
ATOM 1265 C CA . LEU A 1 168 ? 1.873 5.605 -3.265 1.00 77.25 168 LEU A CA 1
ATOM 1266 C C . LEU A 1 168 ? 0.670 5.707 -4.206 1.00 77.25 168 LEU A C 1
ATOM 1268 O O . LEU A 1 168 ? -0.467 5.466 -3.804 1.00 77.25 168 LEU A O 1
ATOM 1272 N N . LEU A 1 169 ? 0.938 6.006 -5.476 1.00 76.12 169 LEU A N 1
ATOM 1273 C CA . LEU A 1 169 ? -0.051 5.923 -6.550 1.00 76.12 169 LEU A CA 1
ATOM 1274 C C . LEU A 1 169 ? -0.046 4.495 -7.105 1.00 76.12 169 LEU A C 1
ATOM 1276 O O . LEU A 1 169 ? 1.005 3.989 -7.504 1.00 76.12 169 LEU A O 1
ATOM 1280 N N . ILE A 1 170 ? -1.196 3.823 -7.104 1.00 64.38 170 ILE A N 1
ATOM 1281 C CA . ILE A 1 170 ? -1.317 2.464 -7.638 1.00 64.38 170 ILE A CA 1
ATOM 1282 C C . ILE A 1 170 ? -1.564 2.557 -9.143 1.00 64.38 170 ILE A C 1
ATOM 1284 O O . ILE A 1 170 ? -2.653 2.913 -9.586 1.00 64.38 170 ILE A O 1
ATOM 1288 N N . GLY A 1 171 ? -0.544 2.223 -9.931 1.00 71.88 171 GLY A N 1
ATOM 1289 C CA . GLY A 1 171 ? -0.598 2.288 -11.388 1.00 71.88 171 GLY A CA 1
ATOM 1290 C C . GLY A 1 171 ? 0.765 2.625 -11.981 1.00 71.88 171 GLY A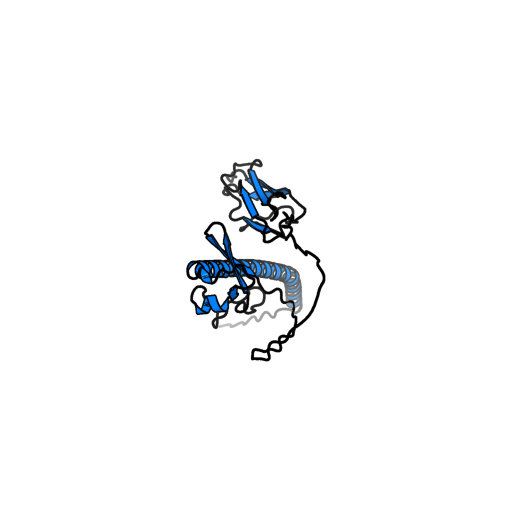 C 1
ATOM 1291 O O . GLY A 1 171 ? 1.797 2.246 -11.430 1.00 71.88 171 GLY A O 1
ATOM 1292 N N . GLU A 1 172 ? 0.758 3.334 -13.107 1.00 81.06 172 GLU A N 1
ATOM 1293 C CA . GLU A 1 172 ? 1.971 3.744 -13.832 1.00 81.06 172 GLU A CA 1
ATOM 1294 C C . GLU A 1 172 ? 2.440 5.162 -13.472 1.00 81.06 172 GLU A C 1
ATOM 1296 O O . GLU A 1 172 ? 3.448 5.639 -13.987 1.00 81.06 172 GLU A O 1
ATOM 1301 N N . TYR A 1 173 ? 1.721 5.849 -12.583 1.00 84.06 173 TYR A N 1
ATOM 1302 C CA . TYR A 1 173 ? 2.028 7.219 -12.194 1.00 84.06 173 TYR A CA 1
ATOM 1303 C C . TYR A 1 173 ? 2.997 7.264 -11.017 1.00 84.06 173 TYR A C 1
ATOM 1305 O O . TYR A 1 173 ? 2.896 6.486 -10.069 1.00 84.06 173 TYR A O 1
ATOM 1313 N N . SER A 1 174 ? 3.905 8.232 -11.042 1.00 83.50 174 SER A N 1
ATOM 1314 C CA . SER A 1 174 ? 4.855 8.487 -9.963 1.00 83.50 174 SER A CA 1
ATOM 1315 C C . SER A 1 174 ? 4.779 9.940 -9.523 1.00 83.50 174 SER A C 1
ATOM 1317 O O . SER A 1 174 ? 4.684 10.833 -10.364 1.00 83.50 174 SER A O 1
ATOM 1319 N N . LEU A 1 175 ? 4.871 10.172 -8.214 1.00 83.69 175 LEU A N 1
ATOM 1320 C CA . LEU A 1 175 ? 5.025 11.515 -7.664 1.00 83.69 175 LEU A CA 1
ATOM 1321 C C . LEU A 1 175 ? 6.376 12.106 -8.076 1.00 83.69 175 LEU A C 1
ATOM 1323 O O . LEU A 1 175 ? 7.396 11.413 -8.056 1.00 83.69 175 LEU A O 1
ATOM 1327 N N . SER A 1 176 ? 6.374 13.396 -8.397 1.00 85.50 176 SER A N 1
ATOM 1328 C CA . SER A 1 176 ? 7.580 14.206 -8.527 1.00 85.50 176 SER A CA 1
ATOM 1329 C C . SER A 1 176 ? 7.490 15.413 -7.585 1.00 85.50 176 SER A C 1
ATOM 1331 O O . SER A 1 176 ? 6.559 16.213 -7.737 1.00 85.50 176 SER A O 1
ATOM 1333 N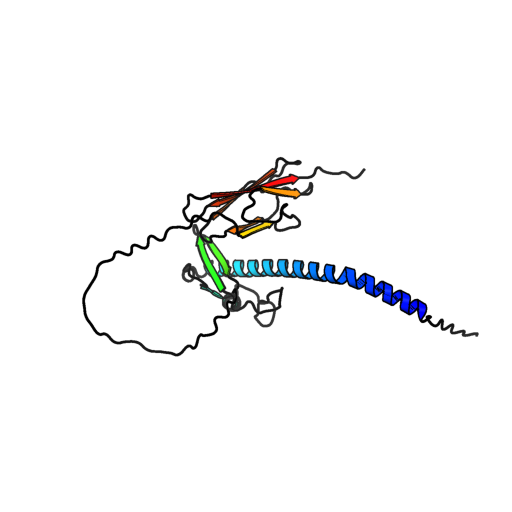 N . PRO A 1 177 ? 8.407 15.562 -6.609 1.00 88.00 177 PRO A N 1
ATOM 1334 C CA . PRO A 1 177 ? 9.519 14.656 -6.286 1.00 88.00 177 PRO A CA 1
ATOM 1335 C C . PRO A 1 177 ? 9.046 13.306 -5.709 1.00 88.00 177 PRO A C 1
ATOM 1337 O O . PRO A 1 177 ? 7.867 13.123 -5.413 1.00 88.00 177 PRO A O 1
ATOM 1340 N N . THR A 1 178 ? 9.965 12.352 -5.520 1.00 79.38 178 THR A N 1
ATOM 1341 C CA . THR A 1 178 ? 9.665 11.133 -4.747 1.00 79.38 178 THR A CA 1
ATOM 1342 C C . THR A 1 178 ? 9.210 11.496 -3.337 1.00 79.38 178 THR A C 1
ATOM 1344 O O . THR A 1 178 ? 9.685 12.485 -2.774 1.00 79.38 178 THR A O 1
ATOM 1347 N N . PHE A 1 179 ? 8.317 10.691 -2.759 1.00 82.00 179 PHE A N 1
ATOM 1348 C CA . PHE A 1 179 ? 7.721 10.993 -1.462 1.00 82.00 179 PHE A CA 1
ATOM 1349 C C . PHE A 1 179 ? 8.770 11.258 -0.369 1.00 82.00 179 PHE A C 1
ATOM 1351 O O . PHE A 1 179 ? 9.713 10.488 -0.185 1.00 82.00 179 PHE A O 1
ATOM 1358 N N . ASN A 1 180 ? 8.557 12.338 0.381 1.00 79.31 180 ASN A N 1
ATOM 1359 C CA . ASN A 1 180 ? 9.267 12.659 1.610 1.00 79.31 180 ASN A CA 1
ATOM 1360 C C . ASN A 1 180 ? 8.267 13.287 2.591 1.00 79.31 180 ASN A C 1
ATOM 1362 O O . ASN A 1 180 ? 7.513 14.185 2.217 1.00 79.31 180 ASN A O 1
ATOM 1366 N N . SER A 1 181 ? 8.266 12.848 3.851 1.00 71.88 181 SER A N 1
ATOM 1367 C CA . SER A 1 181 ? 7.280 13.279 4.855 1.00 71.88 181 SER A CA 1
ATOM 1368 C C . SER A 1 181 ? 7.260 14.795 5.103 1.00 71.88 181 SER A C 1
ATOM 1370 O O . SER A 1 181 ? 6.218 15.334 5.494 1.00 71.88 181 SER A O 1
ATOM 1372 N N . SER A 1 182 ? 8.372 15.487 4.830 1.00 77.69 182 SER A N 1
ATOM 1373 C CA . SER A 1 182 ? 8.528 16.941 4.958 1.00 77.69 182 SER A CA 1
ATOM 1374 C C . SER A 1 182 ? 8.089 17.727 3.717 1.00 77.69 182 SER A C 1
ATOM 1376 O O . SER A 1 182 ? 7.891 18.937 3.813 1.00 77.69 182 SER A O 1
ATOM 1378 N N . VAL A 1 183 ? 7.917 17.076 2.561 1.00 78.69 183 VAL A N 1
ATOM 1379 C CA . VAL A 1 183 ? 7.480 17.719 1.312 1.00 78.69 183 VAL A CA 1
ATOM 1380 C C . VAL A 1 183 ? 5.961 17.632 1.196 1.00 78.69 183 VAL A C 1
ATOM 1382 O O . VAL A 1 183 ? 5.391 16.543 1.219 1.00 78.69 183 VAL A O 1
ATOM 1385 N N . THR A 1 184 ? 5.297 18.780 1.046 1.00 86.88 184 THR A N 1
ATOM 1386 C CA . THR A 1 184 ? 3.827 18.885 0.985 1.00 86.88 184 THR A CA 1
ATOM 1387 C C . THR A 1 184 ? 3.275 19.136 -0.417 1.00 86.88 184 THR A C 1
ATOM 1389 O O . THR A 1 184 ? 2.059 19.121 -0.582 1.00 86.88 184 THR A O 1
ATOM 1392 N N . HIS A 1 185 ? 4.125 19.345 -1.425 1.00 90.00 185 HIS A N 1
ATOM 1393 C CA . HIS A 1 185 ? 3.716 19.610 -2.807 1.00 90.00 185 HIS A CA 1
ATOM 1394 C C . HIS A 1 185 ? 4.373 18.626 -3.770 1.00 90.00 185 HIS A C 1
ATOM 1396 O O . HIS A 1 185 ? 5.590 18.451 -3.761 1.00 90.00 185 HIS A O 1
ATOM 1402 N N . TYR A 1 186 ? 3.550 18.018 -4.617 1.00 91.31 186 TYR A N 1
ATOM 1403 C CA . TYR A 1 186 ? 3.942 17.032 -5.612 1.00 91.31 186 TYR A CA 1
ATOM 1404 C C . TYR A 1 186 ? 3.262 17.320 -6.940 1.00 91.31 186 TYR A C 1
ATOM 1406 O O . TYR A 1 186 ? 2.235 17.994 -7.000 1.00 91.31 186 TYR A O 1
ATOM 1414 N N . SER A 1 187 ? 3.811 16.744 -8.000 1.00 92.62 187 SER A N 1
ATOM 1415 C CA . SER A 1 187 ? 3.260 16.811 -9.345 1.00 92.62 187 SER A CA 1
ATOM 1416 C C . SER A 1 187 ? 3.165 15.426 -9.974 1.00 92.62 187 SER A C 1
ATOM 1418 O O . SER A 1 187 ? 3.985 14.546 -9.693 1.00 92.62 187 SER A O 1
ATOM 1420 N N . VAL A 1 188 ? 2.149 15.236 -10.816 1.00 95.81 188 VAL A N 1
ATOM 1421 C CA . VAL A 1 188 ? 1.959 14.040 -11.645 1.00 95.81 188 VAL A CA 1
ATOM 1422 C C . VAL A 1 188 ? 1.429 14.456 -13.011 1.00 95.81 188 VAL A C 1
ATOM 1424 O O . VAL A 1 188 ? 0.509 15.268 -13.100 1.00 95.81 188 VAL A O 1
ATOM 1427 N N . THR A 1 189 ? 1.953 13.852 -14.074 1.00 93.94 189 THR A N 1
ATOM 1428 C CA . THR A 1 189 ? 1.388 13.981 -15.421 1.00 93.94 189 THR A CA 1
ATOM 1429 C C . THR A 1 189 ? 0.667 12.694 -15.795 1.00 93.94 189 THR A C 1
ATOM 1431 O O . THR A 1 189 ? 1.225 11.607 -15.654 1.00 93.94 189 THR A O 1
ATOM 1434 N N . VAL A 1 190 ? -0.569 12.817 -16.276 1.00 93.31 190 VAL A N 1
ATOM 1435 C CA . VAL A 1 190 ? -1.411 11.691 -16.696 1.00 93.31 190 VAL A CA 1
ATOM 1436 C C . VAL A 1 190 ? -1.831 11.834 -18.163 1.00 93.31 190 VAL A C 1
ATOM 1438 O O . VAL A 1 190 ? -2.001 12.959 -18.645 1.00 93.31 190 VAL A O 1
ATOM 1441 N N . PRO A 1 191 ? -2.020 10.718 -18.893 1.00 93.56 191 PRO A N 1
ATOM 1442 C CA . PRO A 1 191 ? -2.450 10.760 -20.286 1.00 93.56 191 PRO A CA 1
ATOM 1443 C C . PRO A 1 191 ? -3.868 11.323 -20.425 1.00 93.56 191 PRO A C 1
ATOM 1445 O O . PRO A 1 191 ? -4.644 11.365 -19.469 1.00 93.56 191 PRO A O 1
ATOM 1448 N N . TYR A 1 192 ? -4.240 11.684 -21.655 1.00 91.81 192 TYR A N 1
ATOM 1449 C CA . TYR A 1 192 ? -5.570 12.210 -21.968 1.00 91.81 192 TYR A CA 1
ATOM 1450 C C . TYR A 1 192 ? -6.712 11.303 -21.483 1.00 91.81 192 TYR A C 1
ATOM 1452 O O . TYR A 1 192 ? -7.743 11.816 -21.068 1.00 91.81 192 TYR A O 1
ATOM 1460 N N . SER A 1 193 ? -6.548 9.977 -21.472 1.00 89.88 193 SER A N 1
ATOM 1461 C CA . SER A 1 193 ? -7.584 9.029 -21.032 1.00 89.88 193 SER A CA 1
ATOM 1462 C C . SER A 1 193 ? -7.850 9.023 -19.521 1.00 89.88 193 SER A C 1
ATOM 1464 O O . SER A 1 193 ? -8.905 8.557 -19.097 1.00 89.88 193 SER A O 1
ATOM 1466 N N . ALA A 1 194 ? -6.936 9.539 -18.697 1.00 90.00 194 ALA A N 1
ATOM 1467 C CA . ALA A 1 194 ? -7.040 9.455 -17.245 1.00 90.00 194 ALA A CA 1
ATOM 1468 C C . ALA A 1 194 ? -7.958 10.539 -16.660 1.00 90.00 194 ALA A C 1
ATOM 1470 O O . ALA A 1 194 ? -7.742 11.733 -16.857 1.00 90.00 194 ALA A O 1
ATOM 1471 N N . THR A 1 195 ? -8.959 10.126 -15.880 1.00 89.50 195 THR A N 1
ATOM 1472 C CA . THR A 1 195 ? -9.865 11.028 -15.143 1.00 89.50 195 THR A CA 1
ATOM 1473 C C . THR A 1 195 ? -9.585 11.073 -13.636 1.00 89.50 195 THR A C 1
ATOM 1475 O O . THR A 1 195 ? -10.238 11.838 -12.929 1.00 89.50 195 THR A O 1
ATOM 1478 N N . SER A 1 196 ? -8.648 10.260 -13.141 1.00 90.94 196 SER A N 1
ATOM 1479 C CA . SER A 1 196 ? -8.147 10.223 -11.759 1.00 90.94 196 SER A CA 1
ATOM 1480 C C . SER A 1 196 ? -6.718 9.651 -11.730 1.00 90.94 196 SER A C 1
ATOM 1482 O O . SER A 1 196 ? -6.225 9.167 -12.749 1.00 90.94 196 SER A O 1
ATOM 1484 N N . LEU A 1 197 ? -6.052 9.674 -10.570 1.00 85.19 197 LEU A N 1
ATOM 1485 C CA . LEU A 1 197 ? -4.774 8.983 -10.330 1.00 85.19 197 LEU A CA 1
ATOM 1486 C C . LEU A 1 197 ? -4.952 7.489 -9.998 1.00 85.19 197 LEU A C 1
ATOM 1488 O O . LEU A 1 197 ? -3.997 6.837 -9.581 1.00 85.19 197 LEU A O 1
ATOM 1492 N N . GLY A 1 198 ? -6.164 6.943 -10.141 1.00 85.75 198 GLY A N 1
ATOM 1493 C CA . GLY A 1 198 ? -6.490 5.603 -9.656 1.00 85.75 198 GLY A CA 1
ATOM 1494 C C . GLY A 1 198 ? -6.525 5.549 -8.128 1.00 85.75 198 GLY A C 1
ATOM 1495 O O . GLY A 1 198 ? -6.943 6.506 -7.474 1.00 85.75 198 GLY A O 1
ATOM 1496 N N . THR A 1 199 ? -6.105 4.427 -7.546 1.00 80.00 199 THR A N 1
ATOM 1497 C CA . THR A 1 199 ? -6.060 4.267 -6.087 1.00 80.00 199 THR A CA 1
ATOM 1498 C C . THR A 1 199 ? -4.819 4.951 -5.516 1.00 80.00 199 THR A C 1
ATOM 1500 O O . THR A 1 199 ? -3.701 4.715 -5.972 1.00 80.00 199 THR A O 1
ATOM 1503 N N . ILE A 1 200 ? -5.013 5.774 -4.487 1.00 79.56 200 ILE A N 1
ATOM 1504 C CA . ILE A 1 200 ? -3.935 6.437 -3.747 1.00 79.56 200 ILE A CA 1
ATOM 1505 C C . ILE A 1 200 ? -3.847 5.782 -2.372 1.00 79.56 200 ILE A C 1
ATOM 1507 O O . ILE A 1 200 ? -4.799 5.843 -1.598 1.00 79.56 200 ILE A O 1
ATOM 1511 N N . SER A 1 201 ? -2.710 5.159 -2.081 1.00 76.19 201 SER A N 1
ATOM 1512 C CA . SER A 1 201 ? -2.417 4.544 -0.788 1.00 76.19 201 SER A CA 1
ATOM 1513 C C . SER A 1 201 ? -1.573 5.492 0.053 1.00 76.19 201 SER A C 1
ATOM 1515 O O . SER A 1 201 ? -0.556 6.005 -0.414 1.00 76.19 201 SER A O 1
ATOM 1517 N N . THR A 1 202 ? -1.962 5.702 1.305 1.00 72.88 202 THR A N 1
ATOM 1518 C CA . THR A 1 202 ? -1.271 6.594 2.244 1.00 72.88 202 THR A CA 1
ATOM 1519 C C . THR A 1 202 ? -1.081 5.890 3.574 1.00 72.88 202 THR A C 1
ATOM 1521 O O . THR A 1 202 ? -2.008 5.222 4.025 1.00 72.88 202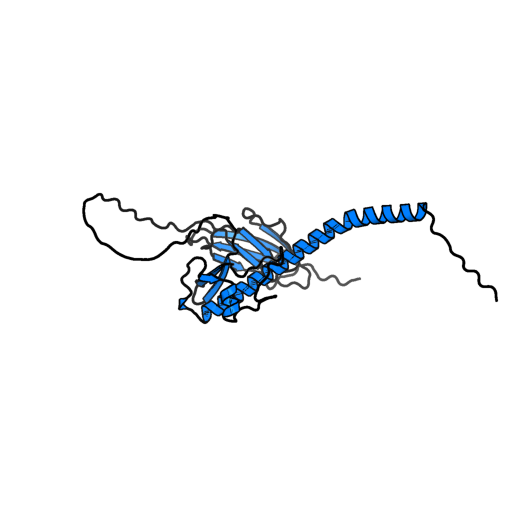 THR A O 1
ATOM 1524 N N . VAL A 1 203 ? 0.066 6.082 4.218 1.00 71.50 203 VAL A N 1
ATOM 1525 C CA . VAL A 1 203 ? 0.341 5.526 5.551 1.00 71.50 203 VAL A CA 1
ATOM 1526 C C . VAL A 1 203 ? 0.757 6.675 6.470 1.00 71.50 203 VAL A C 1
ATOM 1528 O O . VAL A 1 203 ? 1.756 7.330 6.169 1.00 71.50 203 VAL A O 1
ATOM 1531 N N . PRO A 1 204 ? -0.005 6.995 7.530 1.00 68.19 204 PRO A N 1
ATOM 1532 C CA . PRO A 1 204 ? 0.426 7.929 8.571 1.00 68.19 204 PRO A CA 1
ATOM 1533 C C . PRO A 1 204 ? 1.677 7.458 9.322 1.00 68.19 204 PRO A C 1
ATOM 1535 O O . PRO A 1 204 ? 1.933 6.260 9.400 1.00 68.19 204 PRO A O 1
ATOM 1538 N N . ASN A 1 205 ? 2.458 8.385 9.880 1.00 63.91 205 ASN A N 1
ATOM 1539 C CA . ASN A 1 205 ? 3.492 8.034 10.864 1.00 63.91 205 ASN A CA 1
ATOM 1540 C C . ASN A 1 205 ? 2.866 7.663 12.216 1.00 63.91 205 ASN A C 1
ATOM 1542 O O . ASN A 1 205 ? 3.313 6.721 12.863 1.00 63.91 205 ASN A O 1
ATOM 1546 N N . ASP A 1 206 ? 1.791 8.349 12.603 1.00 61.97 206 ASP A N 1
ATOM 1547 C CA . ASP A 1 206 ? 0.975 7.985 13.756 1.00 61.97 206 ASP A CA 1
ATOM 1548 C C . ASP A 1 206 ? -0.221 7.130 13.330 1.00 61.97 206 ASP A C 1
ATOM 1550 O O . ASP A 1 206 ? -1.122 7.597 12.634 1.00 61.97 206 ASP A O 1
ATOM 1554 N N . ARG A 1 207 ? -0.264 5.881 13.802 1.00 67.12 207 ARG A N 1
ATOM 1555 C CA . ARG A 1 207 ? -1.361 4.930 13.550 1.00 67.12 207 ARG A CA 1
ATOM 1556 C C . ARG A 1 207 ? -2.743 5.443 13.968 1.00 67.12 207 ARG A C 1
ATOM 1558 O O . ARG A 1 207 ? -3.750 5.003 13.419 1.00 67.12 207 ARG A O 1
ATOM 1565 N N . ASN A 1 208 ? -2.803 6.360 14.931 1.00 64.81 208 ASN A N 1
ATOM 1566 C CA . ASN A 1 208 ? -4.051 6.934 15.420 1.00 64.81 208 ASN A CA 1
ATOM 1567 C C . ASN A 1 208 ? -4.499 8.155 14.597 1.00 64.81 208 ASN A C 1
ATOM 1569 O O . ASN A 1 208 ? -5.631 8.626 14.753 1.00 64.81 208 ASN A O 1
ATOM 1573 N N . ALA A 1 209 ? -3.654 8.653 13.689 1.00 58.09 209 ALA A N 1
ATOM 1574 C CA . ALA A 1 209 ? -4.015 9.709 12.762 1.00 58.09 209 ALA A CA 1
ATOM 1575 C C . ALA A 1 209 ? -5.018 9.213 11.703 1.00 58.09 209 ALA A C 1
ATOM 1577 O O . ALA A 1 209 ? -5.099 8.039 11.338 1.00 58.09 209 ALA A O 1
ATOM 1578 N N . SER A 1 210 ? -5.812 10.133 11.168 1.00 67.38 210 SER A N 1
ATOM 1579 C CA . SER A 1 210 ? -6.777 9.872 10.100 1.00 67.38 210 SER A CA 1
ATOM 1580 C C . SER A 1 210 ? -6.381 10.589 8.816 1.00 67.38 210 SER A C 1
ATOM 1582 O O . SER A 1 210 ? -5.795 11.666 8.865 1.00 67.38 210 SER A O 1
ATOM 1584 N N . VAL A 1 211 ? -6.717 10.004 7.663 1.00 72.00 211 VAL A N 1
ATOM 1585 C CA . VAL A 1 211 ? -6.417 10.577 6.344 1.00 72.00 211 VAL A CA 1
ATOM 1586 C C . VAL A 1 211 ? -7.699 10.745 5.537 1.00 72.00 211 VAL A C 1
ATOM 1588 O O . VAL A 1 211 ? -8.528 9.839 5.478 1.00 72.00 211 VAL A O 1
ATOM 1591 N N . ALA A 1 212 ? -7.850 11.898 4.891 1.00 72.88 212 ALA A N 1
ATOM 1592 C CA . ALA A 1 212 ? -8.905 12.181 3.928 1.00 72.88 212 ALA A CA 1
ATOM 1593 C C . ALA A 1 212 ? -8.289 12.569 2.579 1.00 72.88 212 ALA A C 1
ATOM 1595 O O . ALA A 1 212 ? -7.435 13.454 2.524 1.00 72.88 212 ALA A O 1
ATOM 1596 N N . ILE A 1 213 ? -8.744 11.927 1.500 1.00 82.44 213 ILE A N 1
ATOM 1597 C CA . ILE A 1 213 ? -8.298 12.204 0.131 1.00 82.44 213 ILE A CA 1
ATOM 1598 C C . ILE A 1 213 ? -9.456 12.819 -0.653 1.00 82.44 213 ILE A C 1
ATOM 1600 O O . ILE A 1 213 ? -10.539 12.238 -0.719 1.00 82.44 213 ILE A O 1
ATOM 1604 N N . THR A 1 214 ? -9.237 13.982 -1.261 1.00 80.56 214 THR A N 1
ATOM 1605 C CA . THR A 1 214 ? -10.229 14.682 -2.088 1.00 80.56 214 THR A CA 1
ATOM 1606 C C . THR A 1 214 ? -9.637 15.085 -3.436 1.00 80.56 214 THR A C 1
ATOM 1608 O O . THR A 1 214 ? -8.421 15.140 -3.608 1.00 80.56 214 THR A O 1
ATOM 1611 N N . GLY A 1 215 ? -10.503 15.330 -4.423 1.00 87.38 215 GLY A N 1
ATOM 1612 C CA . GLY A 1 215 ? -10.096 15.807 -5.749 1.00 87.38 215 GLY A CA 1
ATOM 1613 C C . GLY A 1 215 ? -9.551 14.735 -6.699 1.00 87.38 215 GLY A C 1
ATOM 1614 O O . GLY A 1 215 ? -9.182 15.064 -7.816 1.00 87.38 215 GLY A O 1
ATOM 1615 N N . ASN A 1 216 ? -9.532 13.452 -6.317 1.00 92.31 216 ASN A N 1
ATOM 1616 C CA . ASN A 1 216 ? -9.037 12.344 -7.150 1.00 92.31 216 ASN A CA 1
ATOM 1617 C C . ASN A 1 216 ? -10.094 11.785 -8.129 1.00 92.31 216 ASN A C 1
ATOM 1619 O O . ASN A 1 216 ? -10.337 10.580 -8.193 1.00 92.31 216 ASN A O 1
ATOM 1623 N N . SER A 1 217 ? -10.773 12.657 -8.867 1.00 88.00 217 SER A N 1
ATOM 1624 C CA . SER A 1 217 ? -11.777 12.273 -9.866 1.00 88.00 217 SER A CA 1
ATOM 1625 C C . SER A 1 217 ? -12.074 13.437 -10.804 1.00 88.00 217 SER A C 1
ATOM 1627 O O . SER A 1 217 ? -11.836 14.590 -10.452 1.00 88.00 217 SER A O 1
ATOM 1629 N N . SER A 1 218 ? -12.679 13.145 -11.957 1.00 91.69 218 SER A N 1
ATOM 1630 C CA . SER A 1 218 ? -13.186 14.152 -12.899 1.00 91.69 218 SER A CA 1
ATOM 1631 C C . SER A 1 218 ? -12.140 15.181 -13.345 1.00 91.69 218 SER A C 1
ATOM 1633 O O . SER A 1 218 ? -12.455 16.360 -13.498 1.00 91.69 218 SER A O 1
ATOM 1635 N N . PHE A 1 219 ? -10.893 14.748 -13.563 1.00 94.00 219 PHE A N 1
ATOM 1636 C CA . PHE A 1 219 ? -9.831 15.647 -14.019 1.00 94.00 219 PHE A CA 1
ATOM 1637 C C . PHE A 1 219 ? -10.208 16.380 -15.310 1.00 94.00 219 PHE A C 1
ATOM 1639 O O . PHE A 1 219 ? -10.685 15.770 -16.258 1.00 94.00 219 PHE A O 1
ATOM 1646 N N . SER A 1 220 ? -9.951 17.679 -15.381 1.00 93.06 220 SER A N 1
ATOM 1647 C CA . SER A 1 220 ? -10.025 18.488 -16.600 1.00 93.06 220 SER A CA 1
ATOM 1648 C C . SER A 1 220 ? -8.700 18.425 -17.362 1.00 93.06 220 SER A C 1
ATOM 1650 O O . SER A 1 220 ? -7.649 18.228 -16.761 1.00 93.06 220 SER A O 1
ATOM 1652 N N . VAL A 1 221 ? -8.712 18.581 -18.687 1.00 94.75 221 VAL A N 1
ATOM 1653 C CA . VAL A 1 221 ? -7.461 18.702 -19.463 1.00 94.75 221 VAL A CA 1
ATOM 1654 C C . VAL A 1 221 ? -6.684 19.941 -18.993 1.00 94.75 221 VAL A C 1
ATOM 1656 O O . VAL A 1 221 ? -7.287 20.980 -18.728 1.00 94.75 221 VAL A O 1
ATOM 1659 N N . GLY A 1 222 ? -5.358 19.837 -18.892 1.00 91.19 222 GLY A N 1
ATOM 1660 C CA . GLY A 1 222 ? -4.478 20.907 -18.416 1.00 91.19 222 GLY A CA 1
ATOM 1661 C C . GLY A 1 222 ? -4.015 20.722 -16.968 1.00 91.19 222 GLY A C 1
ATOM 1662 O O . GLY A 1 222 ? -3.994 19.610 -16.443 1.00 91.19 222 GLY A O 1
ATOM 1663 N N . THR A 1 223 ? -3.599 21.819 -16.335 1.00 93.12 223 THR A N 1
ATOM 1664 C CA . THR A 1 223 ? -2.837 21.839 -15.067 1.00 93.12 223 THR A CA 1
ATOM 1665 C C . THR A 1 223 ? -3.675 22.143 -13.823 1.00 93.12 223 THR A C 1
ATOM 1667 O O . THR A 1 223 ? -3.134 22.241 -12.729 1.00 93.12 223 THR A O 1
ATOM 1670 N N . ASN A 1 224 ? -4.990 22.330 -13.963 1.00 91.94 224 ASN A N 1
ATOM 1671 C CA . ASN A 1 224 ? -5.847 22.842 -12.882 1.00 91.94 224 ASN A CA 1
ATOM 1672 C C . ASN A 1 224 ? -6.364 21.757 -11.922 1.00 91.94 224 ASN A C 1
ATOM 1674 O O . ASN A 1 224 ? -7.185 22.044 -11.052 1.00 91.94 224 ASN A O 1
ATOM 1678 N N . ASN A 1 225 ? -5.9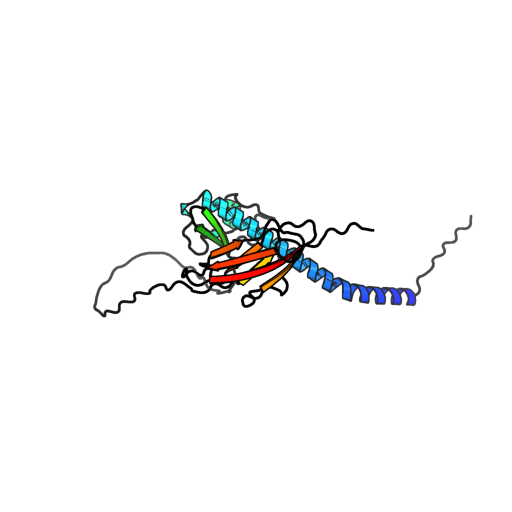32 20.507 -12.083 1.00 92.81 225 ASN A N 1
ATOM 1679 C CA . ASN A 1 225 ? -6.396 19.414 -11.239 1.00 92.81 225 ASN A CA 1
ATOM 1680 C C . ASN A 1 225 ? -5.553 19.324 -9.981 1.00 92.81 225 ASN A C 1
ATOM 1682 O O . ASN A 1 225 ? -4.324 19.367 -10.042 1.00 92.81 225 ASN A O 1
ATOM 1686 N N . ARG A 1 226 ? -6.218 19.120 -8.849 1.00 94.25 226 ARG A N 1
ATOM 1687 C CA . ARG A 1 226 ? -5.555 19.017 -7.560 1.00 94.25 226 ARG A CA 1
ATOM 1688 C C . ARG A 1 226 ? -6.146 17.885 -6.746 1.00 94.25 226 ARG A C 1
ATOM 1690 O O . ARG A 1 226 ? -7.351 17.847 -6.517 1.00 94.25 226 ARG A O 1
ATOM 1697 N N . VAL A 1 227 ? -5.272 17.004 -6.277 1.00 95.50 227 VAL A N 1
ATOM 1698 C CA . VAL A 1 227 ? -5.599 15.997 -5.271 1.00 95.50 227 VAL A CA 1
ATOM 1699 C C . VAL A 1 227 ? -5.043 16.455 -3.931 1.00 95.50 227 VAL A C 1
ATOM 1701 O O . VAL A 1 227 ? -3.884 16.860 -3.831 1.00 95.50 227 VAL A O 1
ATOM 1704 N N . THR A 1 228 ? -5.870 16.391 -2.895 1.00 86.06 228 THR A N 1
ATOM 1705 C CA . THR A 1 228 ? -5.510 16.817 -1.544 1.00 86.06 228 THR A CA 1
ATOM 1706 C C . THR A 1 228 ? -5.596 15.636 -0.596 1.00 86.06 228 THR A C 1
ATOM 1708 O O . THR A 1 228 ? -6.627 14.976 -0.517 1.00 86.06 228 THR A O 1
ATOM 1711 N N . ILE A 1 229 ? -4.513 15.387 0.135 1.00 86.62 229 ILE A N 1
ATOM 1712 C CA . ILE A 1 229 ? -4.407 14.353 1.160 1.00 86.62 229 ILE A CA 1
ATOM 1713 C C . ILE A 1 229 ? -4.220 15.071 2.494 1.00 86.62 229 ILE A C 1
ATOM 1715 O O . ILE A 1 229 ? -3.146 15.604 2.778 1.00 86.62 229 ILE A O 1
ATOM 1719 N N . ARG A 1 230 ? -5.275 15.123 3.304 1.00 82.75 230 ARG A N 1
ATOM 1720 C CA . ARG A 1 230 ? -5.253 15.752 4.627 1.00 82.75 230 ARG A CA 1
ATOM 1721 C C . ARG A 1 230 ? -5.109 14.689 5.703 1.00 82.75 230 ARG A C 1
ATOM 1723 O O . ARG A 1 230 ? -5.973 13.825 5.814 1.00 82.75 230 ARG A O 1
ATOM 1730 N N . VAL A 1 231 ? -4.061 14.800 6.506 1.00 77.75 231 VAL A N 1
ATOM 1731 C CA . VAL A 1 231 ? -3.833 13.999 7.708 1.00 77.75 231 VAL A CA 1
ATOM 1732 C C . VAL A 1 231 ? -4.258 14.806 8.928 1.00 77.75 231 VAL A C 1
ATOM 1734 O O . VAL A 1 231 ? -3.917 15.985 9.030 1.00 77.75 231 VAL A O 1
ATOM 1737 N N . THR A 1 232 ? -4.981 14.184 9.848 1.00 75.81 232 THR A N 1
ATOM 1738 C CA . THR A 1 232 ? -5.343 14.734 11.158 1.00 75.81 232 THR A CA 1
ATOM 1739 C C . THR A 1 232 ? -4.782 13.803 12.223 1.00 75.81 232 THR A C 1
ATOM 1741 O O . THR A 1 232 ? -5.142 12.628 12.213 1.00 75.81 232 THR A O 1
ATOM 1744 N N . ALA A 1 233 ? -3.907 14.307 13.095 1.00 69.12 233 ALA A N 1
ATOM 1745 C CA . ALA A 1 233 ? -3.286 13.537 14.173 1.00 69.12 233 ALA A CA 1
ATOM 1746 C C . ALA A 1 233 ? -4.320 13.037 15.198 1.00 69.12 233 ALA A C 1
ATOM 1748 O O . ALA A 1 233 ? -5.487 13.441 15.173 1.00 69.12 233 ALA A O 1
ATOM 1749 N N . GLU A 1 234 ? -3.894 12.164 16.110 1.00 71.62 234 GLU A N 1
ATOM 1750 C CA . GLU A 1 234 ? -4.753 11.614 17.165 1.00 71.62 234 GLU A CA 1
ATOM 1751 C C . GLU A 1 234 ? -5.406 12.697 18.037 1.00 71.62 234 GLU A C 1
ATOM 1753 O O . GLU A 1 234 ? -6.561 12.550 18.453 1.00 71.62 234 GLU A O 1
ATOM 1758 N N . ASP A 1 235 ? -4.689 13.798 18.293 1.00 70.44 235 ASP A N 1
ATOM 1759 C CA . ASP A 1 235 ? -5.176 14.949 19.061 1.00 70.44 235 ASP A CA 1
ATOM 1760 C C . ASP A 1 235 ? -6.445 15.596 18.467 1.00 70.44 235 ASP A C 1
ATOM 1762 O O . ASP A 1 235 ? -7.172 16.296 19.172 1.00 70.44 235 ASP A O 1
ATOM 1766 N N . GLY A 1 236 ? -6.757 15.318 17.195 1.00 73.50 236 GLY A N 1
ATOM 1767 C CA . GLY A 1 236 ? -7.907 15.848 16.467 1.00 73.50 236 GLY A CA 1
ATOM 1768 C C . GLY A 1 236 ? -7.754 17.303 16.015 1.00 73.50 236 GLY A C 1
ATOM 1769 O O . GLY A 1 236 ? -8.634 17.815 15.322 1.00 73.50 236 GLY A O 1
ATOM 1770 N N . THR A 1 237 ? -6.654 17.967 16.372 1.00 68.88 237 THR A N 1
ATOM 1771 C CA . THR A 1 237 ? -6.401 19.389 16.104 1.00 68.88 237 THR A CA 1
ATOM 1772 C C . THR A 1 237 ? -5.242 19.608 15.145 1.00 68.88 237 THR A C 1
ATOM 1774 O O . THR A 1 237 ? -5.316 20.483 14.280 1.00 68.88 237 THR A O 1
ATOM 1777 N N . THR A 1 238 ? -4.180 18.813 15.254 1.00 77.25 238 THR A N 1
ATOM 1778 C CA . THR A 1 238 ? -3.002 18.950 14.407 1.00 77.25 238 THR A CA 1
ATOM 1779 C C . THR A 1 238 ? -3.281 18.322 13.051 1.00 77.25 238 THR A C 1
ATOM 1781 O O . THR A 1 238 ? -3.683 17.163 12.945 1.00 77.25 238 THR A O 1
ATOM 1784 N N . THR A 1 239 ? -3.085 19.095 11.983 1.00 82.88 239 THR A N 1
ATOM 1785 C CA . THR A 1 239 ? -3.299 18.618 10.615 1.00 82.88 239 THR A CA 1
ATOM 1786 C C . THR A 1 239 ? -2.123 18.946 9.712 1.00 82.88 239 THR A C 1
ATOM 1788 O O . THR A 1 239 ? -1.446 19.960 9.882 1.00 82.88 239 THR A O 1
ATOM 1791 N N . LYS A 1 240 ? -1.891 18.089 8.717 1.00 82.50 240 LYS A N 1
ATOM 1792 C CA . LYS A 1 240 ? -0.936 18.327 7.633 1.00 82.50 240 LYS A CA 1
ATOM 1793 C C . LYS A 1 240 ? -1.576 17.954 6.311 1.00 82.50 240 LYS A C 1
ATOM 1795 O O . LYS A 1 240 ? -2.286 16.958 6.213 1.00 82.50 240 LYS A O 1
ATOM 1800 N N . THR A 1 241 ? -1.323 18.763 5.292 1.00 87.38 241 THR A N 1
ATOM 1801 C CA . THR A 1 241 ? -1.906 18.569 3.966 1.00 87.38 241 THR A CA 1
ATOM 1802 C C . THR A 1 241 ? -0.809 18.358 2.935 1.00 87.38 241 THR A C 1
ATOM 1804 O O . THR A 1 241 ? 0.087 19.188 2.807 1.00 87.38 241 THR A O 1
ATOM 1807 N N . TYR A 1 242 ? -0.911 17.259 2.193 1.00 87.62 242 TYR A N 1
ATOM 1808 C CA . TYR A 1 242 ? -0.086 16.944 1.035 1.00 87.62 242 TYR A CA 1
ATOM 1809 C C . TYR A 1 242 ? -0.914 17.177 -0.234 1.00 87.62 242 TYR A C 1
ATOM 1811 O O . TYR A 1 242 ? -2.043 16.696 -0.350 1.00 87.62 242 TYR A O 1
ATOM 1819 N N . THR A 1 243 ? -0.369 17.940 -1.173 1.00 94.00 243 THR A N 1
ATOM 1820 C CA . THR A 1 243 ? -1.036 18.370 -2.403 1.00 94.00 243 THR A CA 1
ATOM 1821 C C . THR A 1 243 ? -0.339 17.760 -3.605 1.00 94.00 243 THR A C 1
ATOM 1823 O O . THR A 1 243 ? 0.881 17.849 -3.719 1.00 94.00 243 THR A O 1
ATOM 1826 N N . ILE A 1 244 ? -1.114 17.167 -4.508 1.00 96.75 244 ILE A N 1
ATOM 1827 C CA . ILE A 1 244 ? -0.630 16.645 -5.783 1.00 96.75 244 ILE A CA 1
ATOM 1828 C C . ILE A 1 244 ? -1.300 17.451 -6.895 1.00 96.75 244 ILE A C 1
ATOM 1830 O O . ILE A 1 244 ? -2.510 17.333 -7.107 1.00 96.75 244 ILE A O 1
ATOM 1834 N N . ASP A 1 245 ? -0.521 18.271 -7.591 1.00 95.69 245 ASP A N 1
ATOM 1835 C CA . ASP A 1 245 ? -0.962 18.970 -8.794 1.00 95.69 245 ASP A CA 1
ATOM 1836 C C . ASP A 1 245 ? -0.884 18.004 -9.984 1.00 95.69 245 ASP A C 1
ATOM 1838 O O . ASP A 1 245 ? 0.159 17.404 -10.266 1.00 95.69 245 ASP A O 1
ATOM 1842 N N . VAL A 1 246 ? -2.009 17.814 -10.673 1.00 96.88 246 VAL A N 1
ATOM 1843 C CA . VAL A 1 246 ? -2.122 16.842 -11.762 1.00 96.88 246 VAL A CA 1
ATOM 1844 C C . VAL A 1 246 ? -2.258 17.555 -13.100 1.00 96.88 246 VAL A C 1
ATOM 1846 O O . VAL A 1 246 ? -3.219 18.285 -13.355 1.00 96.88 246 VAL A O 1
ATOM 1849 N N . THR A 1 247 ? -1.309 17.288 -13.992 1.00 94.25 247 THR A N 1
ATOM 1850 C CA . THR A 1 247 ? -1.362 17.737 -15.384 1.00 94.25 247 THR A CA 1
ATOM 1851 C C . THR A 1 247 ? -1.950 16.630 -16.248 1.00 94.25 247 THR A C 1
ATOM 1853 O O . THR A 1 247 ? -1.328 15.586 -16.434 1.00 94.25 247 THR A O 1
ATOM 1856 N N . ARG A 1 248 ? -3.150 16.844 -16.792 1.00 95.62 248 ARG A N 1
ATOM 1857 C CA . ARG A 1 248 ? -3.777 15.919 -17.747 1.00 95.62 248 ARG A CA 1
ATOM 1858 C C . ARG A 1 248 ? -3.472 16.375 -19.171 1.00 95.62 248 ARG A C 1
ATOM 1860 O O . ARG A 1 248 ? -3.856 17.481 -19.551 1.00 95.62 248 ARG A O 1
ATOM 1867 N N . SER A 1 249 ? -2.801 15.533 -19.956 1.00 92.94 249 SER A N 1
ATOM 1868 C CA . SER A 1 249 ? -2.452 15.836 -21.352 1.00 92.94 249 SER A CA 1
ATOM 1869 C C . SER A 1 249 ? -3.688 16.081 -22.228 1.00 92.94 249 SER A C 1
ATOM 1871 O O . SER A 1 249 ? -4.756 15.513 -21.993 1.00 92.94 249 SER A O 1
ATOM 1873 N N . SER A 1 250 ? -3.536 16.904 -23.267 1.00 90.56 250 SER A N 1
ATOM 1874 C CA . SER A 1 250 ? -4.516 17.029 -24.350 1.00 90.56 250 SER A CA 1
ATOM 1875 C C . SER A 1 250 ? -4.480 15.807 -25.274 1.00 90.56 250 SER A C 1
ATOM 1877 O O . SER A 1 250 ? -3.497 15.067 -25.317 1.00 90.56 250 SER A O 1
ATOM 1879 N N . ALA A 1 251 ? -5.567 15.579 -26.013 1.00 83.81 251 ALA A N 1
ATOM 1880 C CA . ALA A 1 251 ? -5.607 14.530 -27.024 1.00 83.81 251 ALA A CA 1
ATOM 1881 C C . ALA A 1 251 ? -4.649 14.872 -28.178 1.00 83.81 251 ALA A C 1
ATOM 1883 O O . ALA A 1 251 ? -4.774 15.936 -28.783 1.00 83.81 251 ALA A O 1
ATOM 1884 N N . SER A 1 252 ? -3.725 13.967 -28.503 1.00 77.56 252 SER A N 1
ATOM 1885 C CA . SER A 1 252 ? -2.949 14.027 -29.742 1.00 77.56 252 SER A CA 1
ATOM 1886 C C . SER A 1 252 ? -3.602 13.118 -30.781 1.00 77.56 252 SER A C 1
ATOM 1888 O O . SER A 1 252 ? -3.558 11.894 -30.648 1.00 77.56 252 SER A O 1
ATOM 1890 N N . TYR A 1 253 ? -4.198 13.698 -31.817 1.00 57.81 253 TYR A N 1
ATOM 1891 C CA . TYR A 1 253 ? -4.503 12.952 -33.034 1.00 57.81 253 TYR A CA 1
ATOM 1892 C C . TYR A 1 253 ? -3.226 12.943 -33.872 1.00 57.81 253 TYR A C 1
ATOM 1894 O O . TYR A 1 253 ? -2.725 14.011 -34.216 1.00 57.81 253 TYR A O 1
ATOM 1902 N N . GLY A 1 254 ? -2.651 11.761 -34.106 1.00 60.50 254 GLY A N 1
ATOM 1903 C CA . GLY A 1 254 ? -1.467 11.625 -34.952 1.00 60.50 254 GLY A CA 1
ATOM 1904 C C . GLY A 1 254 ? -1.767 12.172 -36.345 1.00 60.50 254 GLY A C 1
ATOM 1905 O O . GLY A 1 254 ? -2.672 11.672 -37.010 1.00 60.50 254 GLY A O 1
ATOM 1906 N N . SER A 1 255 ? -1.055 13.228 -36.726 1.00 45.28 255 SER A N 1
ATOM 1907 C CA . SER A 1 255 ? -1.026 13.803 -38.074 1.00 45.28 255 SER A CA 1
ATOM 1908 C C . SER A 1 255 ? 0.046 13.141 -38.920 1.00 45.28 255 SER A C 1
ATOM 1910 O O . SER A 1 255 ? 1.154 12.958 -38.364 1.00 45.28 255 SER A O 1
#

Sequence (255 aa):
MKNINDKNGFTLVELLAVIVVLAIIISIAVPASISISNRAKEKMYKTKVEMIENAGKLYAQDNPSSVTNDTCEIRVKNLIEDGYLKADEDKKVLNPKDKSSMNDECINLYKKNGRFYAEFNGNTVTKNSDSTINGSSTPTNGSSSVPSTGNNSSANSKSNDATLSNILLIGEYSLSPTFNSSVTHYSVTVPYSATSLGTISTVPNDRNASVAITGNSSFSVGTNNRVTIRVTAEDGTTTKTYTIDVTRSSASYGS

Radius of gyration: 28.48 Å; chains: 1; bounding box: 58×61×112 Å

pLDDT: mean 75.37, std 19.71, range [21.84, 97.19]

Foldseek 3Di:
DDDDDPPPDDDPVVVVVVVVVVVVVCVVPVVVVVVVLQVVLVVVQVVLQVLLFQLVQVVCVVPVPLQPQDWFSDFSLVSLVVVSHPDDPPSFNARSNPRDGRRRWGWHWHDDPNGITIGTPGDPDPPPDDDPDDDDDDDDDDDDDDDDDDPPPPPVDFDLQQWWPDKDQPDDWAWVPHDDRPAQETETEDEQPDFFSHDIDIGGPAPLKDWDWDQRGRDDAAFPGKIKIKIGGNNRPRIDIHIYTYHYHDDDDDD

Secondary structure (DSSP, 8-state):
--------PPPHHHHHHHHHHHHHHHHHHHHHHHHHHHHHHHHHHHHHHHHHHHHHHHHHHH-GGG---SS-SEEHHHHHHTTSS--SBTTB-B-TTT--B-TT-EEEEEEETTEEEEEEE------------------------------------------EEEEEEESS---BSPP-TT--EEEEEE-TT-SS--EEEEEESSTT-EEEEE--SSPPSEEEEEEEEEEE-TTSS-EEEEEEEEEEPPP----